Protein AF-G7EAG4-F1 (afdb_monomer_lite)

Secondary structure (DSSP, 8-state):
-PPPPPPPP---------------PPPPPTT-PPP-----S--HHHHHHHHHHHHHHHHHHHHHHHHHHHHHHHHHHHHHHHHHHHHHHHHHHHHHHHHHHHHGGG------------------------TT--------TT--PPPP-S-TTT-TTTTT-HHHHHHHHHHHHHHHHHS--TT-TTHHHHSSSSSS------SS--S---S-TTTS--S---------------S-----------EEEHHHHHHHHHTSTTGGGS-HHHHHHHHHHH-----------------------------S-----PPP-EEEHHHHHHHHHHHHHHHHHHHS--

Foldseek 3Di:
DDDDDDDDDDPPDPPDPPPPPPDDDDDPDPDDDPDDDDPDPPPVVVVVVVVVVVVVVVVVVVVVVVVVVVVVVVVVVVVVVVVVVVVVVVVVVVVVVVVVVVPPPPPPPPPPPPDDPDDDDDDDPDPPDDPPPDPPPPDDPDDPDQFALLQCCPGPLNVVPPLSSVLSVLLLVQLCVLDNDPPRPCVCVVPVPPPDDPDPDPDPPPPDDNPDPVPPPPPPPDDDDDDDDDDDPPDPPPPPPPPPQDWDTPSVLVVLLVPQPQSVVDDSSVLSNLQSVQWHQPDQDPPDPDPPPPPDDDDDDDDDDDDPPPDRPRRGTITGVVSSVVSVVVSVCVVVVVVVVD

pLDDT: mean 70.37, std 19.36, range [34.78, 98.69]

Organism: Mixia osmundae (strain CBS 9802 / IAM 14324 / JCM 22182 / KY 12970) (NCBI:txid764103)

Sequence (342 aa):
MQPLLPAQTDSSGPAAKAKRQWTIIPRPAPGRKPAGKKPIEHEEPEEEMRASKRERRQAHLSTLLKRIEDLESSERNLRQENERLRSELLCARRSLETRTEDVVPSLSKPSSIKLRPGRPNAPSQEAKQPIWAFHELKLDDKVAGPVCNGDPKTCAACADDPLGQAFCNALSKTVCSTAPCAGCPNRKRTLGIMLDEEVDMTEYTNDLCCGTPSLCGSKTCGEGSLSSSSDFASLRSVSSRAGSSAEMPANEAWRQLRAHPNIGFADLQMLADVVAQSSKCSGPRIPSPVPMPAMGLKRSALAASTELDRRPVSPRLTVDEEGVRAALALLSGRRESLKEVS

Radius of gyration: 35.42 Å; chains: 1; bounding box: 90×74×111 Å

Structure (mmCIF, N/CA/C/O backbone):
data_AF-G7EAG4-F1
#
_entry.id   AF-G7EAG4-F1
#
loop_
_atom_site.group_PDB
_atom_site.id
_atom_site.type_symbol
_atom_site.label_atom_id
_atom_site.label_alt_id
_atom_site.label_comp_id
_atom_site.label_asym_id
_atom_site.label_entity_id
_atom_site.label_seq_id
_atom_site.pdbx_PDB_ins_code
_atom_site.Cartn_x
_atom_site.Cartn_y
_atom_site.Cartn_z
_atom_site.occupancy
_atom_site.B_iso_or_equiv
_atom_site.auth_seq_id
_atom_site.auth_comp_id
_atom_site.auth_asym_id
_atom_site.auth_atom_id
_atom_site.pdbx_PDB_model_num
ATOM 1 N N . MET A 1 1 ? -10.293 34.654 4.269 1.00 51.78 1 MET A N 1
ATOM 2 C CA . MET A 1 1 ? -9.233 35.182 3.386 1.00 51.78 1 MET A CA 1
ATOM 3 C C . MET A 1 1 ? -8.845 34.074 2.424 1.00 51.78 1 MET A C 1
ATOM 5 O O . MET A 1 1 ? -8.302 33.073 2.864 1.00 51.78 1 MET A O 1
ATOM 9 N N . GLN A 1 2 ? -9.261 34.189 1.164 1.00 48.75 2 GLN A N 1
ATOM 10 C CA . GLN A 1 2 ? -8.996 33.209 0.103 1.00 48.75 2 GLN A CA 1
ATOM 11 C C . GLN A 1 2 ? -7.751 33.645 -0.685 1.00 48.75 2 GLN A C 1
ATOM 13 O O . GLN A 1 2 ? -7.642 34.842 -0.962 1.00 48.75 2 GLN A O 1
ATOM 18 N N . PRO A 1 3 ? -6.836 32.740 -1.075 1.00 64.19 3 PRO A N 1
ATOM 19 C CA . PRO A 1 3 ? -5.789 33.077 -2.025 1.00 64.19 3 PRO A CA 1
ATOM 20 C C . PRO A 1 3 ? -6.265 32.889 -3.473 1.00 64.19 3 PRO A C 1
ATOM 22 O O . PRO A 1 3 ? -6.876 31.885 -3.837 1.00 64.19 3 PRO A O 1
ATOM 25 N N . LEU A 1 4 ? -5.965 33.914 -4.269 1.00 55.94 4 LEU A N 1
ATOM 26 C CA . LEU A 1 4 ? -6.170 34.044 -5.708 1.00 55.94 4 LEU A CA 1
ATOM 27 C C . LEU A 1 4 ? -5.369 32.993 -6.495 1.00 55.94 4 LEU A C 1
ATOM 29 O O . LEU A 1 4 ? -4.177 32.806 -6.257 1.00 55.94 4 LEU A O 1
ATOM 33 N N . LEU A 1 5 ? -6.019 32.362 -7.475 1.00 59.91 5 LEU A N 1
ATOM 34 C CA . LEU A 1 5 ? -5.368 31.566 -8.520 1.00 59.91 5 LEU A CA 1
ATOM 35 C C . LEU A 1 5 ? -4.731 32.499 -9.567 1.00 59.91 5 LEU A C 1
ATOM 37 O O . LEU A 1 5 ? -5.391 33.459 -9.977 1.00 59.91 5 LEU A O 1
ATOM 41 N N . PRO A 1 6 ? -3.497 32.238 -10.039 1.00 66.50 6 PRO A N 1
ATOM 42 C CA . PRO A 1 6 ? -2.909 33.012 -11.118 1.00 66.50 6 PRO A CA 1
ATOM 43 C C . PRO A 1 6 ? -3.401 32.567 -12.500 1.00 66.50 6 PRO A C 1
ATOM 45 O O . PRO A 1 6 ? -3.796 31.424 -12.737 1.00 66.50 6 PRO A O 1
ATOM 48 N N . ALA A 1 7 ? -3.373 33.561 -13.380 1.00 59.16 7 ALA A N 1
ATOM 49 C CA . ALA A 1 7 ? -3.951 33.622 -14.703 1.00 59.16 7 ALA A CA 1
ATOM 50 C C . ALA A 1 7 ? -3.319 32.672 -15.728 1.00 59.16 7 ALA A C 1
ATOM 52 O O . ALA A 1 7 ? -2.153 32.286 -15.648 1.00 59.16 7 ALA A O 1
ATOM 53 N N . GLN A 1 8 ? -4.143 32.362 -16.724 1.00 54.69 8 GLN A N 1
ATOM 54 C CA . GLN A 1 8 ? -3.796 31.678 -17.958 1.00 54.69 8 GLN A CA 1
ATOM 55 C C . GLN A 1 8 ? -2.702 32.448 -18.704 1.00 54.69 8 GLN A C 1
ATOM 57 O O . GLN A 1 8 ? -2.818 33.657 -18.892 1.00 54.69 8 GLN A O 1
ATOM 62 N N . THR A 1 9 ? -1.654 31.747 -19.133 1.00 58.38 9 THR A N 1
ATOM 63 C CA . THR A 1 9 ? -0.693 32.269 -20.104 1.00 58.38 9 THR A CA 1
ATOM 64 C C . THR A 1 9 ? -0.991 31.681 -21.476 1.00 58.38 9 THR A C 1
ATOM 66 O O . THR A 1 9 ? -1.107 30.469 -21.665 1.00 58.38 9 THR A O 1
ATOM 69 N N . ASP A 1 10 ? -1.155 32.594 -22.424 1.00 53.16 10 ASP A N 1
ATOM 70 C CA . ASP A 1 10 ? -1.488 32.358 -23.817 1.00 53.16 10 ASP A CA 1
ATOM 71 C C . ASP A 1 10 ? -0.436 31.497 -24.526 1.00 53.16 10 ASP A C 1
ATOM 73 O O . ASP A 1 10 ? 0.708 31.903 -24.740 1.00 53.16 10 ASP A O 1
ATOM 77 N N . SER A 1 11 ? -0.846 30.305 -24.959 1.00 54.28 11 SER A N 1
ATOM 78 C CA . SER A 1 11 ? -0.078 29.474 -25.885 1.00 54.28 11 SER A CA 1
ATOM 79 C C . SER A 1 11 ? -0.453 29.842 -27.322 1.00 54.28 11 SER A C 1
ATOM 81 O O . SER A 1 11 ? -1.284 29.192 -27.955 1.00 54.28 11 SER A O 1
ATOM 83 N N . SER A 1 12 ? 0.152 30.913 -27.845 1.00 58.34 12 SER A N 1
ATOM 84 C CA . SER A 1 12 ? 0.197 31.185 -29.289 1.00 58.34 12 SER A CA 1
ATOM 85 C C . SER A 1 12 ? 1.615 30.936 -29.812 1.00 58.34 12 SER A C 1
ATOM 87 O O . SER A 1 12 ? 2.436 31.830 -29.994 1.00 58.34 12 SER A O 1
ATOM 89 N N . GLY A 1 13 ? 1.940 29.657 -30.006 1.00 59.66 13 GLY A N 1
ATOM 90 C CA . GLY A 1 13 ? 3.172 29.259 -30.682 1.00 59.66 13 GLY A CA 1
ATOM 91 C C . GLY A 1 13 ? 3.067 29.526 -32.193 1.00 59.66 13 GLY A C 1
ATOM 92 O O . GLY A 1 13 ? 2.066 29.135 -32.800 1.00 59.66 13 GLY A O 1
ATOM 93 N N . PRO A 1 14 ? 4.064 30.160 -32.838 1.00 61.53 14 PRO A N 1
ATOM 94 C CA . PRO A 1 14 ? 4.047 30.381 -34.279 1.00 61.53 14 PRO A CA 1
ATOM 95 C C . PRO A 1 14 ? 4.070 29.042 -35.024 1.00 61.53 14 PRO A C 1
ATOM 97 O O . PRO A 1 14 ? 4.919 28.183 -34.780 1.00 61.53 14 PRO A O 1
ATOM 100 N N . ALA A 1 15 ? 3.132 28.875 -35.958 1.00 58.50 15 ALA A N 1
ATOM 101 C CA . ALA A 1 15 ? 3.012 27.707 -36.820 1.00 58.50 15 ALA A CA 1
ATOM 102 C C . ALA A 1 15 ? 4.302 27.487 -37.632 1.00 58.50 15 ALA A C 1
ATOM 104 O O . ALA A 1 15 ? 4.528 28.111 -38.674 1.00 58.50 15 ALA A O 1
ATOM 105 N N . ALA A 1 16 ? 5.158 26.584 -37.154 1.00 59.50 16 ALA A N 1
ATOM 106 C CA . ALA A 1 16 ? 6.360 26.160 -37.852 1.00 59.50 16 ALA A CA 1
ATOM 107 C C . ALA A 1 16 ? 5.966 25.399 -39.129 1.00 59.50 16 ALA A C 1
ATOM 109 O O . ALA A 1 16 ? 5.534 24.247 -39.096 1.00 59.50 16 ALA A O 1
ATOM 110 N N . LYS A 1 17 ? 6.110 26.055 -40.284 1.00 63.50 17 LYS A N 1
ATOM 111 C CA . LYS A 1 17 ? 5.916 25.446 -41.605 1.00 63.50 17 LYS A CA 1
ATOM 112 C C . LYS A 1 17 ? 7.042 24.441 -41.866 1.00 63.50 17 LYS A C 1
ATOM 114 O O . LYS A 1 17 ? 8.114 24.807 -42.342 1.00 63.50 17 LYS A O 1
ATOM 119 N N . ALA A 1 18 ? 6.804 23.167 -41.569 1.00 55.66 18 ALA A N 1
ATOM 120 C CA . ALA A 1 18 ? 7.743 22.084 -41.843 1.00 55.66 18 ALA A CA 1
ATOM 121 C C . ALA A 1 18 ? 7.805 21.760 -43.351 1.00 55.66 18 ALA A C 1
ATOM 123 O O . ALA A 1 18 ? 7.190 20.810 -43.827 1.00 55.66 18 ALA A O 1
ATOM 124 N N . LYS A 1 19 ? 8.583 22.530 -44.123 1.00 64.06 19 LYS A N 1
ATOM 125 C CA . LYS A 1 19 ? 9.021 22.135 -45.473 1.00 64.06 19 LYS A CA 1
ATOM 126 C C . LYS A 1 19 ? 10.255 21.236 -45.365 1.00 64.06 19 LYS A C 1
ATOM 128 O O . LYS A 1 19 ? 11.373 21.672 -45.609 1.00 64.06 19 LYS A O 1
ATOM 133 N N . ARG A 1 20 ? 10.067 19.972 -44.979 1.00 67.69 20 ARG A N 1
ATOM 134 C CA . ARG A 1 20 ? 11.092 18.935 -45.187 1.00 67.69 20 ARG A CA 1
ATOM 135 C C . ARG A 1 20 ? 10.727 18.173 -46.452 1.00 67.69 20 ARG A C 1
ATOM 137 O O . ARG A 1 20 ? 9.960 17.218 -46.415 1.00 67.69 20 ARG A O 1
ATOM 144 N N . GLN A 1 21 ? 11.228 18.657 -47.584 1.00 77.19 21 GLN A N 1
ATOM 145 C CA . GLN A 1 21 ? 11.170 17.927 -48.843 1.00 77.19 21 GLN A CA 1
ATOM 146 C C . GLN A 1 21 ? 12.188 16.790 -48.751 1.00 77.19 21 GLN A C 1
ATOM 148 O O . GLN A 1 21 ? 13.393 17.009 -48.834 1.00 77.19 21 GLN A O 1
ATOM 153 N N . TRP A 1 22 ? 11.696 15.583 -48.488 1.00 73.56 22 TRP A N 1
ATOM 154 C CA . TRP A 1 22 ? 12.514 14.379 -48.508 1.00 73.56 22 TRP A CA 1
ATOM 155 C C . TRP A 1 22 ? 12.852 14.054 -49.964 1.00 73.56 22 TRP A C 1
ATOM 157 O O . TRP A 1 22 ? 12.062 13.432 -50.673 1.00 73.56 22 TRP A O 1
ATOM 167 N N . THR A 1 23 ? 14.006 14.521 -50.440 1.00 77.75 23 THR A N 1
ATOM 168 C CA . THR A 1 23 ? 14.511 14.156 -51.766 1.00 77.75 23 THR A CA 1
ATOM 169 C C . THR A 1 23 ? 15.036 12.728 -51.699 1.00 77.75 23 THR A C 1
ATOM 171 O O . THR A 1 23 ? 16.089 12.463 -51.120 1.00 77.75 23 THR A O 1
ATOM 174 N N . ILE A 1 24 ? 14.276 11.793 -52.268 1.00 79.00 24 ILE A N 1
ATOM 175 C CA . ILE A 1 24 ? 14.685 10.396 -52.396 1.00 79.00 24 ILE A CA 1
ATOM 176 C C . ILE A 1 24 ? 15.867 10.362 -53.364 1.00 79.00 24 ILE A C 1
ATOM 178 O O . ILE A 1 24 ? 15.706 10.562 -54.567 1.00 79.00 24 ILE A O 1
ATOM 182 N N . ILE A 1 25 ? 17.065 10.135 -52.827 1.00 79.81 25 ILE A N 1
ATOM 183 C CA . ILE A 1 25 ? 18.264 9.938 -53.639 1.00 79.81 25 ILE A CA 1
ATOM 184 C C . ILE A 1 25 ? 18.029 8.673 -54.483 1.00 79.81 25 ILE A C 1
ATOM 186 O O . ILE A 1 25 ? 17.676 7.630 -53.918 1.00 79.81 25 ILE A O 1
ATOM 190 N N . PRO A 1 26 ? 18.168 8.741 -55.819 1.00 79.12 26 PRO A N 1
ATOM 191 C CA . PRO A 1 26 ? 17.913 7.603 -56.688 1.00 79.12 26 PRO A CA 1
ATOM 192 C C . PRO A 1 26 ? 18.804 6.428 -56.285 1.00 79.12 26 PRO A C 1
ATOM 194 O O . PRO A 1 26 ? 20.010 6.582 -56.074 1.00 79.12 26 PRO A O 1
ATOM 197 N N . ARG A 1 27 ? 18.194 5.243 -56.162 1.00 72.19 27 ARG A N 1
ATOM 198 C CA . ARG A 1 27 ? 18.929 4.022 -55.829 1.00 72.19 27 ARG A CA 1
ATOM 199 C C . ARG A 1 27 ? 19.995 3.776 -56.904 1.00 72.19 27 ARG A C 1
ATOM 201 O O . ARG A 1 27 ? 19.660 3.809 -58.090 1.00 72.19 27 ARG A O 1
ATOM 208 N N . PRO A 1 28 ? 21.255 3.518 -56.520 1.00 70.12 28 PRO A N 1
ATOM 209 C CA . PRO A 1 28 ? 22.285 3.159 -57.481 1.00 70.12 28 PRO A CA 1
ATOM 210 C C . PRO A 1 28 ? 21.878 1.872 -58.204 1.00 70.12 28 PRO A C 1
ATOM 212 O O . PRO A 1 28 ? 21.346 0.945 -57.590 1.00 70.12 28 PRO A O 1
ATOM 215 N N . ALA A 1 29 ? 22.097 1.838 -59.519 1.00 75.25 29 ALA A N 1
ATOM 216 C CA . ALA A 1 29 ? 21.698 0.718 -60.360 1.00 75.25 29 ALA A CA 1
ATOM 217 C C . ALA A 1 29 ? 22.299 -0.609 -59.844 1.00 75.25 29 ALA A C 1
ATOM 219 O O . ALA A 1 29 ? 23.501 -0.660 -59.548 1.00 75.25 29 ALA A O 1
ATOM 220 N N . PRO A 1 30 ? 21.496 -1.683 -59.741 1.00 71.38 30 PRO A N 1
ATOM 221 C CA . PRO A 1 30 ? 21.984 -2.986 -59.311 1.00 71.38 30 PRO A CA 1
ATOM 222 C C . PRO A 1 30 ? 23.017 -3.503 -60.322 1.00 71.38 30 PRO A C 1
ATOM 224 O O . PRO A 1 30 ? 22.713 -3.645 -61.503 1.00 71.38 30 PRO A O 1
ATOM 227 N N . GLY A 1 31 ? 24.248 -3.763 -59.866 1.00 71.62 31 GLY A N 1
ATOM 228 C CA . GLY A 1 31 ? 25.249 -4.497 -60.655 1.00 71.62 31 GLY A CA 1
ATOM 229 C C . GLY A 1 31 ? 26.631 -3.859 -60.831 1.00 71.62 31 GLY A C 1
ATOM 230 O O . GLY A 1 31 ? 27.490 -4.487 -61.442 1.00 71.62 31 GLY A O 1
ATOM 231 N N . ARG A 1 32 ? 26.915 -2.666 -60.287 1.00 63.56 32 ARG A N 1
ATOM 232 C CA . ARG A 1 32 ? 28.290 -2.123 -60.284 1.00 63.56 32 ARG A CA 1
ATOM 233 C C . ARG A 1 32 ? 28.935 -2.266 -58.907 1.00 63.56 32 ARG A C 1
ATOM 235 O O . ARG A 1 32 ? 28.573 -1.555 -57.975 1.00 63.56 32 ARG A O 1
ATOM 242 N N . LYS A 1 33 ? 29.909 -3.179 -58.792 1.00 65.81 33 LYS A N 1
ATOM 243 C CA . LYS A 1 33 ? 30.818 -3.256 -57.636 1.00 65.81 33 LYS A CA 1
ATOM 244 C C . LYS A 1 33 ? 31.525 -1.896 -57.490 1.00 65.81 33 LYS A C 1
ATOM 246 O O . LYS A 1 33 ? 32.146 -1.463 -58.463 1.00 65.81 33 LYS A O 1
ATOM 251 N N . PRO A 1 34 ? 31.429 -1.201 -56.344 1.00 63.59 34 PRO A N 1
ATOM 252 C CA . PRO A 1 34 ? 32.163 0.041 -56.145 1.00 63.59 34 PRO A CA 1
ATOM 253 C C . PRO A 1 34 ? 33.664 -0.268 -56.152 1.00 63.59 34 PRO A C 1
ATOM 255 O O . PRO A 1 34 ? 34.154 -1.018 -55.311 1.00 63.59 34 PRO A O 1
ATOM 258 N N . ALA A 1 35 ? 34.385 0.276 -57.135 1.00 62.84 35 ALA A N 1
ATOM 259 C CA . ALA A 1 35 ? 35.841 0.231 -57.162 1.00 62.84 35 ALA A CA 1
ATOM 260 C C . ALA A 1 35 ? 36.389 0.960 -55.923 1.00 62.84 35 ALA A C 1
ATOM 262 O O . ALA A 1 35 ? 35.859 2.005 -55.538 1.00 62.84 35 ALA A O 1
ATOM 263 N N . GLY A 1 36 ? 37.402 0.359 -55.294 1.00 62.62 36 GLY A N 1
ATOM 264 C CA . GLY A 1 36 ? 37.901 0.672 -53.956 1.00 62.62 36 GLY A CA 1
ATOM 265 C C . GLY A 1 36 ? 37.989 2.163 -53.648 1.00 62.62 36 GLY A C 1
ATOM 266 O O . GLY A 1 36 ? 38.874 2.868 -54.130 1.00 62.62 36 GLY A O 1
ATOM 267 N N . LYS A 1 37 ? 37.077 2.628 -52.792 1.00 61.78 37 LYS A N 1
ATOM 268 C CA . LYS A 1 37 ? 37.251 3.889 -52.083 1.00 61.78 37 LYS A CA 1
ATOM 269 C C . LYS A 1 37 ? 38.268 3.631 -50.980 1.00 61.78 37 LYS A C 1
ATOM 271 O O . LYS A 1 37 ? 38.063 2.749 -50.149 1.00 61.78 37 LYS A O 1
ATOM 276 N N . LYS A 1 38 ? 39.377 4.367 -51.028 1.00 65.69 38 LYS A N 1
ATOM 277 C CA . LYS A 1 38 ? 40.359 4.427 -49.942 1.00 65.69 38 LYS A CA 1
ATOM 278 C C . LYS A 1 38 ? 39.619 4.758 -48.632 1.00 65.69 38 LYS A C 1
ATOM 280 O O . LYS A 1 38 ? 38.648 5.517 -48.715 1.00 65.69 38 LYS A O 1
ATOM 285 N N . PRO A 1 39 ? 40.025 4.197 -47.479 1.00 62.12 39 PRO A N 1
ATOM 286 C CA . PRO A 1 39 ? 39.438 4.533 -46.185 1.00 62.12 39 PRO A CA 1
ATOM 287 C C . PRO A 1 39 ? 39.399 6.054 -46.038 1.00 62.12 39 PRO A C 1
ATOM 289 O O . PRO A 1 39 ? 40.428 6.716 -46.124 1.00 62.12 39 PRO A O 1
ATOM 292 N N . ILE A 1 40 ? 38.194 6.612 -45.959 1.00 64.00 40 ILE A N 1
ATOM 293 C CA . ILE A 1 40 ? 38.002 8.038 -45.724 1.00 64.00 40 ILE A CA 1
ATOM 294 C C . ILE A 1 40 ? 38.276 8.223 -44.232 1.00 64.00 40 ILE A C 1
ATOM 296 O O . ILE A 1 40 ? 37.578 7.620 -43.423 1.00 64.00 40 ILE A O 1
ATOM 300 N N . GLU A 1 41 ? 39.290 9.016 -43.891 1.00 65.69 41 GLU A N 1
ATOM 301 C CA . GLU A 1 41 ? 39.762 9.331 -42.530 1.00 65.69 41 GLU A CA 1
ATOM 302 C C . GLU A 1 41 ? 38.744 10.175 -41.719 1.00 65.69 41 GLU A C 1
ATOM 304 O O . GLU A 1 41 ? 39.081 11.190 -41.126 1.00 65.69 41 GLU A O 1
ATOM 309 N N . HIS A 1 42 ? 37.468 9.780 -41.708 1.00 60.41 42 HIS A N 1
ATOM 310 C CA . HIS A 1 42 ? 36.365 10.436 -40.992 1.00 60.41 42 HIS A CA 1
ATOM 311 C C . HIS A 1 42 ? 35.872 9.581 -39.803 1.00 60.41 42 HIS A C 1
ATOM 313 O O . HIS A 1 42 ? 34.669 9.473 -39.571 1.00 60.41 42 HIS A O 1
ATOM 319 N N . GLU A 1 43 ? 36.777 8.939 -39.055 1.00 62.28 43 GLU A N 1
ATOM 320 C CA . GLU A 1 43 ? 36.419 8.107 -37.884 1.00 62.28 43 GLU A CA 1
ATOM 321 C C . GLU A 1 43 ? 36.173 8.909 -36.588 1.00 62.28 43 GLU A C 1
ATOM 323 O O . GLU A 1 43 ? 35.478 8.431 -35.691 1.00 62.28 43 GLU A O 1
ATOM 328 N N . GLU A 1 44 ? 36.643 10.156 -36.505 1.00 68.62 44 GLU A N 1
ATOM 329 C CA . GLU A 1 44 ? 36.484 11.036 -35.332 1.00 68.62 44 GLU A CA 1
ATOM 330 C C . GLU A 1 44 ? 35.024 11.247 -34.836 1.00 68.62 44 GLU A C 1
ATOM 332 O O . GLU A 1 44 ? 34.779 11.136 -33.630 1.00 68.62 44 GLU A O 1
ATOM 337 N N . PRO A 1 45 ? 34.003 11.471 -35.697 1.00 81.44 45 PRO A N 1
ATOM 338 C CA . PRO A 1 45 ? 32.636 11.739 -35.233 1.00 81.44 45 PRO A CA 1
ATOM 339 C C . PRO A 1 45 ? 31.944 10.541 -34.561 1.00 81.44 45 PRO A C 1
ATOM 341 O O . PRO A 1 45 ? 30.981 10.722 -33.809 1.00 81.44 45 PRO A O 1
ATOM 344 N N . GLU A 1 46 ? 32.397 9.305 -34.798 1.00 87.75 46 GLU A N 1
ATOM 345 C CA . GLU A 1 46 ? 31.815 8.148 -34.111 1.00 87.75 46 GLU A CA 1
ATOM 346 C C . GLU A 1 46 ? 32.324 8.008 -32.675 1.00 87.75 46 GLU A C 1
ATOM 348 O O . GLU A 1 46 ? 31.568 7.592 -31.790 1.00 87.75 46 GLU A O 1
ATOM 353 N N . GLU A 1 47 ? 33.589 8.345 -32.429 1.00 90.56 47 GLU A N 1
ATOM 354 C CA . GLU A 1 47 ? 34.174 8.299 -31.092 1.00 90.56 47 GLU A CA 1
ATOM 355 C C . GLU A 1 47 ? 33.558 9.367 -30.185 1.00 90.56 47 GLU A C 1
ATOM 357 O O . GLU A 1 47 ? 33.133 9.045 -29.073 1.00 90.56 47 GLU A O 1
ATOM 362 N N . GLU A 1 48 ? 33.364 10.586 -30.696 1.00 92.25 48 GLU A N 1
ATOM 363 C CA . GLU A 1 48 ? 32.688 11.662 -29.964 1.00 92.25 48 GLU A CA 1
ATOM 364 C C . GLU A 1 48 ? 31.239 11.284 -29.605 1.00 92.25 48 GLU A C 1
ATOM 366 O O . GLU A 1 48 ? 30.791 11.455 -28.466 1.00 92.25 48 GLU A O 1
ATOM 371 N N . MET A 1 49 ? 30.504 10.657 -30.532 1.00 91.56 49 MET A N 1
ATOM 372 C CA . MET A 1 49 ? 29.155 10.159 -30.247 1.00 91.56 49 MET A CA 1
ATOM 373 C C . MET A 1 49 ? 29.160 9.062 -29.169 1.00 91.56 49 MET A C 1
ATOM 375 O O . MET A 1 49 ? 28.262 9.023 -28.317 1.00 91.56 49 MET A O 1
ATOM 379 N N . ARG A 1 50 ? 30.136 8.144 -29.190 1.00 94.69 50 ARG A N 1
ATOM 380 C CA . ARG A 1 50 ? 30.278 7.105 -28.156 1.00 94.69 50 ARG A CA 1
ATOM 381 C C . ARG A 1 50 ? 30.625 7.727 -26.802 1.00 94.69 50 ARG A C 1
ATOM 383 O O . ARG A 1 50 ? 30.029 7.324 -25.802 1.00 94.69 50 ARG A O 1
ATOM 390 N N . ALA A 1 51 ? 31.512 8.721 -26.768 1.00 95.50 51 ALA A N 1
ATOM 391 C CA . ALA A 1 51 ? 31.871 9.463 -25.563 1.00 95.50 51 ALA A CA 1
ATOM 392 C C . ALA A 1 51 ? 30.658 10.200 -24.971 1.00 95.50 51 ALA A C 1
ATOM 394 O O . ALA A 1 51 ? 30.323 9.979 -23.809 1.00 95.50 51 ALA A O 1
ATOM 395 N N . SER A 1 52 ? 29.906 10.945 -25.788 1.00 95.94 52 SER A N 1
ATOM 396 C CA . SER A 1 52 ? 28.695 11.650 -25.342 1.00 95.94 52 SER A CA 1
ATOM 397 C C . SER A 1 52 ? 27.629 10.694 -24.788 1.00 95.94 52 SER A C 1
ATOM 399 O O . SER A 1 52 ? 26.969 10.981 -23.786 1.00 95.94 52 SER A O 1
ATOM 401 N N . LYS A 1 53 ? 27.465 9.505 -25.386 1.00 97.69 53 LYS A N 1
ATOM 402 C CA . LYS A 1 53 ? 26.557 8.475 -24.850 1.00 97.69 53 LYS A CA 1
ATOM 403 C C . LYS A 1 53 ? 27.016 7.953 -23.488 1.00 97.69 53 LYS A C 1
ATOM 405 O O . LYS A 1 53 ? 26.173 7.744 -22.617 1.00 97.69 53 LYS A O 1
ATOM 410 N N . ARG A 1 54 ? 28.321 7.734 -23.297 1.00 98.00 54 ARG A N 1
ATOM 411 C CA . ARG A 1 54 ? 28.884 7.306 -22.004 1.00 98.00 54 ARG A CA 1
ATOM 412 C C . ARG A 1 54 ? 28.679 8.378 -20.939 1.00 98.00 54 ARG A C 1
ATOM 414 O O . ARG A 1 54 ? 28.199 8.051 -19.860 1.00 98.00 54 ARG A O 1
ATOM 421 N N . GLU A 1 55 ? 28.936 9.636 -21.273 1.00 98.12 55 GLU A N 1
ATOM 422 C CA . GLU A 1 55 ? 28.741 10.773 -20.373 1.00 98.12 55 GLU A CA 1
ATOM 423 C C . GLU A 1 55 ? 27.277 10.900 -19.920 1.00 98.12 55 GLU A C 1
ATOM 425 O O . GLU A 1 55 ? 26.997 10.966 -18.725 1.00 98.12 55 GLU A O 1
ATOM 430 N N . ARG A 1 56 ? 26.309 10.820 -20.847 1.00 98.12 56 ARG A N 1
ATOM 431 C CA . ARG A 1 56 ? 24.875 10.851 -20.494 1.00 98.12 56 ARG A CA 1
ATOM 432 C C . ARG A 1 56 ? 24.463 9.688 -19.596 1.00 98.12 56 ARG A C 1
ATOM 434 O O . ARG A 1 56 ? 23.669 9.880 -18.678 1.00 98.12 56 ARG A O 1
ATOM 441 N N . ARG A 1 57 ? 24.992 8.485 -19.849 1.00 98.12 57 ARG A N 1
ATOM 442 C CA . ARG A 1 57 ? 24.743 7.314 -18.994 1.00 98.12 57 ARG A CA 1
ATOM 443 C C . ARG A 1 57 ? 25.314 7.528 -17.596 1.00 98.12 57 ARG A C 1
ATOM 445 O O . ARG A 1 57 ? 24.612 7.281 -16.624 1.00 98.12 57 ARG A O 1
ATOM 452 N N . GLN A 1 58 ? 26.536 8.044 -17.488 1.00 98.44 58 GLN A N 1
ATOM 453 C CA . GLN A 1 58 ? 27.154 8.364 -16.200 1.00 98.44 58 GLN A CA 1
ATOM 454 C C . GLN A 1 58 ? 26.365 9.432 -15.434 1.00 98.44 58 GLN A C 1
ATOM 456 O O . GLN A 1 58 ? 26.113 9.257 -14.245 1.00 98.44 58 GLN A O 1
ATOM 461 N N . ALA A 1 59 ? 25.899 10.484 -16.110 1.00 98.00 59 ALA A N 1
ATOM 462 C CA . ALA A 1 59 ? 25.049 11.512 -15.509 1.00 98.00 59 ALA A CA 1
ATOM 463 C C . ALA A 1 59 ? 23.688 10.960 -15.041 1.00 98.00 59 ALA A C 1
ATOM 465 O O . ALA A 1 59 ? 23.148 11.380 -14.016 1.00 98.00 59 ALA A O 1
ATOM 466 N N . HIS A 1 60 ? 23.120 9.999 -15.772 1.00 98.06 60 HIS A N 1
ATOM 467 C CA . HIS A 1 60 ? 21.888 9.338 -15.353 1.00 98.06 60 HIS A CA 1
ATOM 468 C C . HIS A 1 60 ? 22.111 8.454 -14.120 1.00 98.06 60 HIS A C 1
ATOM 470 O O . HIS A 1 60 ? 21.358 8.557 -13.153 1.00 98.06 60 HIS A O 1
ATOM 476 N N . LEU A 1 61 ? 23.176 7.647 -14.118 1.00 98.38 61 LEU A N 1
ATOM 477 C CA . LEU A 1 61 ? 23.543 6.811 -12.975 1.00 98.38 61 LEU A CA 1
ATOM 478 C C . LEU A 1 61 ? 23.828 7.654 -11.730 1.00 98.38 61 LEU A C 1
ATOM 480 O O . LEU A 1 61 ? 23.317 7.339 -10.660 1.00 98.38 61 LEU A O 1
ATOM 484 N N . SER A 1 62 ? 24.562 8.763 -11.858 1.00 98.44 62 SER A N 1
ATOM 485 C CA . SER A 1 62 ? 24.817 9.663 -10.727 1.00 98.44 62 SER A CA 1
ATOM 486 C C . SER A 1 62 ? 23.528 10.287 -10.181 1.00 98.44 62 SER A C 1
ATOM 488 O O . SER A 1 62 ? 23.360 10.397 -8.968 1.00 98.44 62 SER A O 1
ATOM 490 N N . THR A 1 63 ? 22.576 10.622 -11.058 1.00 98.19 63 THR A N 1
ATOM 491 C CA . THR A 1 63 ? 21.249 11.113 -10.658 1.00 98.19 63 THR A CA 1
ATOM 492 C C . THR A 1 63 ? 20.458 10.051 -9.890 1.00 98.19 63 THR A C 1
ATOM 494 O O . THR A 1 63 ? 19.851 10.364 -8.866 1.00 98.19 63 THR A O 1
ATOM 497 N N . LEU A 1 64 ? 20.469 8.796 -10.352 1.00 98.38 64 LEU A N 1
ATOM 498 C CA . LEU A 1 64 ? 19.779 7.693 -9.677 1.00 98.38 64 LEU A CA 1
ATOM 499 C C . LEU A 1 64 ? 20.397 7.380 -8.312 1.00 98.38 64 LEU A C 1
ATOM 501 O O . LEU A 1 64 ? 19.661 7.241 -7.340 1.00 98.38 64 LEU A O 1
ATOM 505 N N . LEU A 1 65 ? 21.729 7.336 -8.220 1.00 98.25 65 LEU A N 1
ATOM 506 C CA . LEU A 1 65 ? 22.435 7.117 -6.955 1.00 98.25 65 LEU A CA 1
ATOM 507 C C . LEU A 1 65 ? 22.108 8.209 -5.934 1.00 98.25 65 LEU A C 1
ATOM 509 O O . LEU A 1 65 ? 21.749 7.902 -4.801 1.00 98.25 65 LEU A O 1
ATOM 513 N N . LYS A 1 66 ? 22.121 9.477 -6.361 1.00 98.50 66 LYS A N 1
ATOM 514 C CA . LYS A 1 66 ? 21.708 10.595 -5.507 1.00 98.50 66 LYS A CA 1
ATOM 515 C C . LYS A 1 66 ? 20.261 10.447 -5.031 1.00 98.50 66 LYS A C 1
ATOM 517 O O . LYS A 1 66 ? 19.958 10.697 -3.870 1.00 98.50 66 LYS A O 1
ATOM 522 N N . ARG A 1 67 ? 19.355 10.005 -5.910 1.00 98.19 67 ARG A N 1
ATOM 523 C CA . ARG A 1 67 ? 17.951 9.787 -5.542 1.00 98.19 67 ARG A CA 1
ATOM 524 C C . ARG A 1 67 ? 17.783 8.664 -4.515 1.00 98.19 67 ARG A C 1
ATOM 526 O O . ARG A 1 67 ? 16.897 8.774 -3.672 1.00 98.19 67 ARG A O 1
ATOM 533 N N . ILE A 1 68 ? 18.597 7.612 -4.587 1.00 98.44 68 ILE A N 1
ATOM 534 C CA . ILE A 1 68 ? 18.613 6.529 -3.593 1.00 98.44 68 ILE A CA 1
ATOM 535 C C . ILE A 1 68 ? 19.079 7.075 -2.239 1.00 98.44 68 ILE A C 1
ATOM 537 O O . ILE A 1 68 ? 18.376 6.894 -1.250 1.00 98.44 68 ILE A O 1
ATOM 541 N N . GLU A 1 69 ? 20.177 7.832 -2.202 1.00 98.69 69 GLU A N 1
ATOM 542 C CA . GLU A 1 69 ? 20.696 8.445 -0.970 1.00 98.69 69 GLU A CA 1
ATOM 543 C C . GLU A 1 69 ? 19.679 9.405 -0.310 1.00 98.69 69 GLU A C 1
ATOM 545 O O . GLU A 1 69 ? 19.466 9.375 0.909 1.00 98.69 69 GLU A O 1
ATOM 550 N N . ASP A 1 70 ? 18.979 10.215 -1.111 1.00 97.75 70 ASP A N 1
ATOM 551 C CA . ASP A 1 70 ? 17.899 11.090 -0.637 1.00 97.75 70 ASP A CA 1
ATOM 552 C C . ASP A 1 70 ? 16.732 10.286 -0.026 1.00 97.75 70 ASP A C 1
ATOM 554 O O . ASP A 1 70 ? 16.154 10.681 0.989 1.00 97.75 70 ASP A O 1
ATOM 558 N N . LEU A 1 71 ? 16.370 9.142 -0.617 1.00 98.00 71 LEU A N 1
ATOM 559 C CA . LEU A 1 71 ? 15.309 8.278 -0.090 1.00 98.00 71 LEU A CA 1
ATOM 560 C C . LEU A 1 71 ? 15.740 7.567 1.198 1.00 98.00 71 LEU A C 1
ATOM 562 O O . LEU A 1 71 ? 14.973 7.539 2.158 1.00 98.00 71 LEU A O 1
ATOM 566 N N . GLU A 1 72 ? 16.969 7.060 1.259 1.00 98.31 72 GLU A N 1
ATOM 567 C CA . GLU A 1 72 ? 17.521 6.407 2.452 1.00 98.31 72 GLU A CA 1
ATOM 568 C C . GLU A 1 72 ? 17.682 7.383 3.626 1.00 98.31 72 GLU A C 1
ATOM 570 O O . GLU A 1 72 ? 17.452 7.035 4.788 1.00 98.31 72 GLU A O 1
ATOM 575 N N . SER A 1 73 ? 18.082 8.628 3.357 1.00 98.69 73 SER A N 1
ATOM 576 C CA . SER A 1 73 ? 18.117 9.680 4.380 1.00 98.69 73 SER A CA 1
ATOM 577 C C . SER A 1 73 ? 16.708 10.073 4.836 1.00 98.69 73 SER A C 1
ATOM 579 O O . SER A 1 73 ? 16.464 10.188 6.039 1.00 98.69 73 SER A O 1
ATOM 581 N N . SER A 1 74 ? 15.753 10.192 3.909 1.00 98.44 74 SER A N 1
ATOM 582 C CA . SER A 1 74 ? 14.348 10.446 4.237 1.00 98.44 74 SER A CA 1
ATOM 583 C C . SER A 1 74 ? 13.740 9.331 5.094 1.00 98.44 74 SER A C 1
ATOM 585 O O . SER A 1 74 ? 13.040 9.627 6.064 1.00 98.44 74 SER A O 1
ATOM 587 N N . GLU A 1 75 ? 14.037 8.064 4.798 1.00 98.31 75 GLU A N 1
ATOM 588 C CA . GLU A 1 75 ? 13.564 6.925 5.586 1.00 98.31 75 GLU A CA 1
ATOM 589 C C . GLU A 1 75 ? 14.149 6.941 7.005 1.00 98.31 75 GLU A C 1
ATOM 591 O O . GLU A 1 75 ? 13.416 6.755 7.979 1.00 98.31 75 GLU A O 1
ATOM 596 N N . ARG A 1 76 ? 15.451 7.231 7.149 1.00 98.44 76 ARG A N 1
ATOM 597 C CA . ARG A 1 76 ? 16.089 7.395 8.466 1.00 98.44 76 ARG A CA 1
ATOM 598 C C . ARG A 1 76 ? 15.413 8.488 9.295 1.00 98.44 76 ARG A C 1
ATOM 600 O O . ARG A 1 76 ? 15.108 8.248 10.462 1.00 98.44 76 ARG A O 1
ATOM 607 N N . ASN A 1 77 ? 15.104 9.634 8.689 1.00 98.06 77 ASN A N 1
ATOM 608 C CA . ASN A 1 77 ? 14.402 10.729 9.365 1.00 98.06 77 ASN A CA 1
ATOM 609 C C . ASN A 1 77 ? 12.994 10.311 9.820 1.00 98.06 77 ASN A C 1
ATOM 611 O O . ASN A 1 77 ? 12.605 10.576 10.956 1.00 98.06 77 ASN A O 1
ATOM 615 N N . LEU A 1 78 ? 12.241 9.604 8.971 1.00 97.31 78 LEU A N 1
ATOM 616 C CA . LEU A 1 78 ? 10.908 9.104 9.325 1.00 97.31 78 LEU A CA 1
ATOM 617 C C . LEU A 1 78 ? 10.949 8.055 10.443 1.00 97.31 78 LEU A C 1
ATOM 619 O O . LEU A 1 78 ? 10.043 8.016 11.277 1.00 97.31 78 LEU A O 1
ATOM 623 N N . ARG A 1 79 ? 11.980 7.202 10.486 1.00 96.75 79 ARG A N 1
ATOM 624 C CA . ARG A 1 79 ? 12.174 6.244 11.586 1.00 96.75 79 ARG A CA 1
ATOM 625 C C . ARG A 1 79 ? 12.440 6.965 12.910 1.00 96.75 79 ARG A C 1
ATOM 627 O O . ARG A 1 79 ? 11.795 6.631 13.901 1.00 96.75 79 ARG A O 1
ATOM 634 N N . GLN A 1 80 ? 13.308 7.978 12.908 1.00 98.69 80 GLN A N 1
ATOM 635 C CA . GLN A 1 80 ? 13.596 8.797 14.093 1.00 98.69 80 GLN A CA 1
ATOM 636 C C . GLN A 1 80 ? 12.358 9.556 14.587 1.00 98.69 80 GLN A C 1
ATOM 638 O O . GLN A 1 80 ? 12.073 9.556 15.782 1.00 98.69 80 GLN A O 1
ATOM 643 N N . GLU A 1 81 ? 11.579 10.152 13.683 1.00 98.31 81 GLU A N 1
ATOM 644 C CA . GLU A 1 81 ? 10.358 10.868 14.066 1.00 98.31 81 GLU A CA 1
ATOM 645 C C . GLU A 1 81 ? 9.290 9.914 14.623 1.00 98.31 81 GLU A C 1
ATOM 647 O O . GLU A 1 81 ? 8.651 10.211 15.630 1.00 98.31 81 GLU A O 1
ATOM 652 N N . ASN A 1 82 ? 9.133 8.719 14.044 1.00 94.38 82 ASN A N 1
ATOM 653 C CA . ASN A 1 82 ? 8.246 7.699 14.609 1.00 94.38 82 ASN A CA 1
ATOM 654 C C . ASN A 1 82 ? 8.685 7.255 16.012 1.00 94.38 82 ASN A C 1
ATOM 656 O O . ASN A 1 82 ? 7.840 7.035 16.879 1.00 94.38 82 ASN A O 1
ATOM 660 N N . GLU A 1 83 ? 9.988 7.112 16.253 1.00 98.50 83 GLU A N 1
ATOM 661 C CA . GLU A 1 83 ? 10.528 6.786 17.575 1.00 98.50 83 GLU A CA 1
ATOM 662 C C . GLU A 1 83 ? 10.281 7.914 18.588 1.00 98.50 83 GLU A C 1
ATOM 664 O O . GLU A 1 83 ? 9.853 7.656 19.720 1.00 98.50 83 GLU A O 1
ATOM 669 N N . ARG A 1 84 ? 10.447 9.170 18.160 1.00 98.56 84 ARG A N 1
ATOM 670 C CA . ARG A 1 84 ? 10.111 10.356 18.951 1.00 98.56 84 ARG A CA 1
ATOM 671 C C . ARG A 1 84 ? 8.631 10.374 19.332 1.00 98.56 84 ARG A C 1
ATOM 673 O O . ARG A 1 84 ? 8.314 10.474 20.516 1.00 98.56 84 ARG A O 1
ATOM 680 N N . LEU A 1 85 ? 7.731 10.215 18.362 1.00 98.06 85 LEU A N 1
ATOM 681 C CA . LEU A 1 85 ? 6.284 10.208 18.599 1.00 98.06 85 LEU A CA 1
ATOM 682 C C . LEU A 1 85 ? 5.853 9.039 19.493 1.00 98.06 85 LEU A C 1
ATOM 684 O O . LEU A 1 85 ? 5.014 9.209 20.375 1.00 98.06 85 LEU A O 1
ATOM 688 N N . ARG A 1 86 ? 6.449 7.850 19.328 1.00 97.56 86 ARG A N 1
ATOM 689 C CA . ARG A 1 86 ? 6.212 6.711 20.233 1.00 97.56 86 ARG A CA 1
ATOM 690 C C . ARG A 1 86 ? 6.633 7.027 21.665 1.00 97.56 86 ARG A C 1
ATOM 692 O O . ARG A 1 86 ? 5.901 6.696 22.596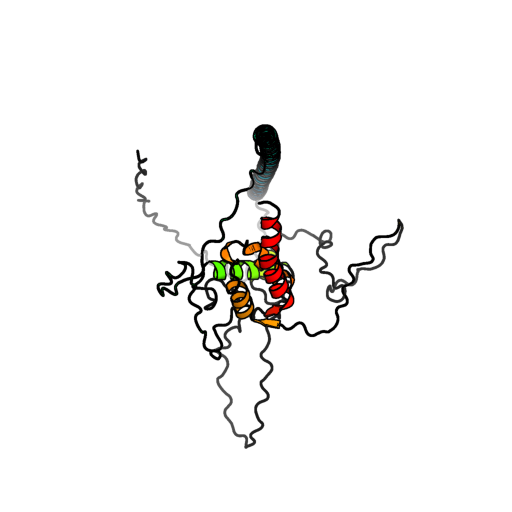 1.00 97.56 86 ARG A O 1
ATOM 699 N N . SER A 1 87 ? 7.777 7.682 21.841 1.00 98.56 87 SER A N 1
ATOM 700 C CA . SER A 1 87 ? 8.264 8.108 23.156 1.00 98.56 87 SER A CA 1
ATOM 701 C C . SER A 1 87 ? 7.332 9.141 23.796 1.00 98.56 87 SER A C 1
ATOM 703 O O . SER A 1 87 ? 7.015 9.041 24.982 1.00 98.56 87 SER A O 1
ATOM 705 N N . GLU A 1 88 ? 6.825 10.088 23.005 1.00 98.19 88 GLU A N 1
ATOM 706 C CA . GLU A 1 88 ? 5.849 11.088 23.446 1.00 98.19 88 GLU A CA 1
ATOM 707 C C . GLU A 1 88 ? 4.518 10.449 23.864 1.00 98.19 88 GLU A C 1
ATOM 709 O O . GLU A 1 88 ? 4.023 10.727 24.957 1.00 98.19 88 GLU A O 1
ATOM 714 N N . LEU A 1 89 ? 3.981 9.522 23.063 1.00 97.38 89 LEU A N 1
ATOM 715 C CA . LEU A 1 89 ? 2.763 8.779 23.399 1.00 97.38 89 LEU A CA 1
ATOM 716 C C . LEU A 1 89 ? 2.917 7.966 24.690 1.00 97.38 89 LEU A C 1
ATOM 718 O O . LEU A 1 89 ? 1.999 7.937 25.510 1.00 97.38 89 LEU A O 1
ATOM 722 N N . LEU A 1 90 ? 4.070 7.325 24.905 1.00 98.25 90 LEU A N 1
ATOM 723 C CA . LEU A 1 90 ? 4.352 6.597 26.146 1.00 98.25 90 LEU A CA 1
ATOM 724 C C . LEU A 1 90 ? 4.429 7.533 27.359 1.00 98.25 90 LEU A C 1
ATOM 726 O O . LEU A 1 90 ? 3.890 7.204 28.419 1.00 98.25 90 LEU A O 1
ATOM 730 N N . CYS A 1 91 ? 5.063 8.697 27.208 1.00 98.12 91 CYS A N 1
ATOM 731 C CA . CYS A 1 91 ? 5.132 9.718 28.252 1.00 98.12 91 CYS A CA 1
ATOM 732 C C . CYS A 1 91 ? 3.736 10.259 28.603 1.00 98.12 91 CYS A C 1
ATOM 734 O O . CYS A 1 91 ? 3.353 10.282 29.774 1.00 98.12 91 CYS A O 1
ATOM 736 N N . ALA A 1 92 ? 2.938 10.605 27.589 1.00 97.25 92 ALA A N 1
ATOM 737 C CA . ALA A 1 92 ? 1.564 11.068 27.756 1.00 97.25 92 ALA A CA 1
ATOM 738 C C . ALA A 1 92 ? 0.684 10.008 28.434 1.00 97.25 92 ALA A C 1
ATOM 740 O O . ALA A 1 92 ? -0.051 10.328 29.369 1.00 97.25 92 ALA A O 1
ATOM 741 N N . ARG A 1 93 ? 0.803 8.735 28.027 1.00 97.12 93 ARG A N 1
ATOM 742 C CA . ARG A 1 93 ? 0.077 7.622 28.653 1.00 97.12 93 ARG A CA 1
ATOM 743 C C . ARG A 1 93 ? 0.413 7.496 30.137 1.00 97.12 93 ARG A C 1
ATOM 745 O O . ARG A 1 93 ? -0.499 7.428 30.952 1.00 97.12 93 ARG A O 1
ATOM 752 N N . ARG A 1 94 ? 1.703 7.537 30.493 1.00 97.75 94 ARG A N 1
ATOM 753 C CA . ARG A 1 94 ? 2.147 7.499 31.896 1.00 97.75 94 ARG A CA 1
ATOM 754 C C . ARG A 1 94 ? 1.615 8.694 32.689 1.00 97.75 94 ARG A C 1
ATOM 756 O O . ARG A 1 94 ? 1.187 8.528 33.822 1.00 97.75 94 ARG A O 1
ATOM 763 N N . SER A 1 95 ? 1.610 9.889 32.098 1.00 96.94 95 SER A N 1
ATOM 764 C CA . SER A 1 95 ? 1.056 11.082 32.746 1.00 96.94 95 SER A CA 1
ATOM 765 C C . SER A 1 95 ? -0.443 10.934 33.038 1.00 96.94 95 SER A C 1
ATOM 767 O O . SER A 1 95 ? -0.891 11.278 34.132 1.00 96.94 95 SER A O 1
ATOM 769 N N . LEU A 1 96 ? -1.219 10.373 32.107 1.00 95.88 96 LEU A N 1
ATOM 770 C CA . LEU A 1 96 ? -2.638 10.089 32.335 1.00 95.88 96 LEU A CA 1
ATOM 771 C C . LEU A 1 96 ? -2.846 9.052 33.444 1.00 95.88 96 LEU A C 1
ATOM 773 O O . LEU A 1 96 ? -3.682 9.279 34.311 1.00 95.88 96 LEU A O 1
ATOM 777 N N . GLU A 1 97 ? -2.045 7.987 33.460 1.00 94.56 97 GLU A N 1
ATOM 778 C CA . GLU A 1 97 ? -2.095 6.934 34.483 1.00 94.56 97 GLU A CA 1
ATOM 779 C C . GLU A 1 97 ? -1.796 7.482 35.889 1.00 94.56 97 GLU A C 1
ATOM 781 O O . GLU A 1 97 ? -2.510 7.190 36.844 1.00 94.56 97 GLU A O 1
ATOM 786 N N . THR A 1 98 ? -0.824 8.393 36.021 1.00 94.44 98 THR A N 1
ATOM 787 C CA . THR A 1 98 ? -0.579 9.069 37.308 1.00 94.44 98 THR A CA 1
ATOM 788 C C . THR A 1 98 ? -1.747 9.956 37.748 1.00 94.44 98 THR A C 1
ATOM 790 O O . THR A 1 98 ? -2.059 10.013 38.930 1.00 94.44 98 THR A O 1
ATOM 793 N N . ARG A 1 99 ? -2.446 10.614 36.810 1.00 92.88 99 ARG A N 1
ATOM 794 C CA . ARG A 1 99 ? -3.601 11.468 37.142 1.00 92.88 99 ARG A CA 1
ATOM 795 C C . ARG A 1 99 ? -4.838 10.659 37.524 1.00 92.88 99 ARG A C 1
ATOM 797 O O . ARG A 1 99 ? -5.670 11.170 38.267 1.00 92.88 99 ARG A O 1
ATOM 804 N N . THR A 1 100 ? -4.994 9.439 37.013 1.00 91.06 100 THR A N 1
ATOM 805 C CA . THR A 1 100 ? -6.117 8.571 37.391 1.00 91.06 100 THR A CA 1
ATOM 806 C C . THR A 1 100 ? -5.962 8.027 38.808 1.00 91.06 100 THR A C 1
ATOM 808 O O . THR A 1 100 ? -6.950 7.999 39.540 1.00 91.06 100 THR A O 1
ATOM 811 N N . GLU A 1 101 ? -4.741 7.691 39.232 1.00 84.62 101 GLU A N 1
ATOM 812 C CA . GLU A 1 101 ? -4.474 7.202 40.594 1.00 84.62 101 GLU A CA 1
ATOM 813 C C . GLU A 1 101 ? -4.796 8.245 41.680 1.00 84.62 101 GLU A C 1
ATOM 815 O O . GLU A 1 101 ? -5.272 7.880 42.751 1.00 84.62 101 GLU A O 1
ATOM 820 N N . ASP A 1 102 ? -4.642 9.545 41.400 1.00 80.25 102 ASP A N 1
ATOM 821 C CA . ASP A 1 102 ? -4.969 10.612 42.361 1.00 80.25 102 ASP A CA 1
ATOM 822 C C . ASP A 1 102 ? -6.484 10.880 42.499 1.00 80.25 102 ASP A C 1
ATOM 824 O O . ASP A 1 102 ? -6.939 11.418 43.511 1.00 80.25 102 ASP A O 1
ATOM 828 N N . VAL A 1 103 ? -7.297 10.518 41.498 1.00 78.88 103 VAL A N 1
ATOM 829 C CA . VAL A 1 103 ? -8.744 10.829 41.469 1.00 78.88 103 VAL A CA 1
ATOM 830 C C . VAL A 1 103 ? -9.599 9.690 42.046 1.00 78.88 103 VAL A C 1
ATOM 832 O O . VAL A 1 103 ? -10.669 9.933 42.609 1.00 78.88 103 VAL A O 1
ATOM 835 N N . VAL A 1 104 ? -9.133 8.443 41.962 1.00 71.12 104 VAL A N 1
ATOM 836 C CA . VAL A 1 104 ? -9.881 7.244 42.386 1.00 71.12 104 VAL A CA 1
ATOM 837 C C . VAL A 1 104 ? -9.954 6.970 43.913 1.00 71.12 104 VAL A C 1
ATOM 839 O O . VAL A 1 104 ? -10.925 6.320 44.318 1.00 71.12 104 VAL A O 1
ATOM 842 N N . PRO A 1 105 ? -9.098 7.488 44.828 1.00 60.00 105 PRO A N 1
ATOM 843 C CA . PRO A 1 105 ? -9.145 7.087 46.244 1.00 60.00 105 PRO A CA 1
ATOM 844 C C . PRO A 1 105 ? -10.418 7.496 47.008 1.00 60.00 105 PRO A C 1
ATOM 846 O O . PRO A 1 105 ? -10.649 7.022 48.118 1.00 60.00 105 PRO A O 1
ATOM 849 N N . SER A 1 106 ? -11.265 8.371 46.452 1.00 59.50 106 SER A N 1
ATOM 850 C CA . SER A 1 106 ? -12.363 9.007 47.204 1.00 59.50 106 SER A CA 1
ATOM 851 C C . SER A 1 106 ? -13.745 8.364 47.015 1.00 59.50 106 SER A C 1
ATOM 853 O O . SER A 1 106 ? -14.689 8.739 47.711 1.00 59.50 106 SER A O 1
ATOM 855 N N . LEU A 1 107 ? -13.901 7.404 46.093 1.00 59.16 107 LEU A N 1
ATOM 856 C CA . LEU A 1 107 ? -15.209 6.818 45.743 1.00 59.16 107 LEU A CA 1
ATOM 857 C C . LEU A 1 107 ? -15.478 5.434 46.367 1.00 59.16 107 LEU A C 1
ATOM 859 O O . LEU A 1 107 ? -16.538 4.854 46.140 1.00 59.16 107 LEU A O 1
ATOM 863 N N . SER A 1 108 ? -14.599 4.915 47.230 1.00 57.19 108 SER A N 1
ATOM 864 C CA . SER A 1 108 ? -14.736 3.583 47.847 1.00 57.19 108 SER A CA 1
ATOM 865 C C . SER A 1 108 ? -15.665 3.513 49.074 1.00 57.19 108 SER A C 1
ATOM 867 O O . SER A 1 108 ? -15.482 2.668 49.953 1.00 57.19 108 SER A O 1
ATOM 869 N N . LYS A 1 109 ? -16.696 4.362 49.155 1.00 62.06 109 LYS A N 1
ATOM 870 C CA . LYS A 1 109 ? -17.843 4.108 50.039 1.00 62.06 109 LYS A CA 1
ATOM 871 C C . LYS A 1 109 ? -19.064 3.832 49.169 1.00 62.06 109 LYS A C 1
ATOM 873 O O . LYS A 1 109 ? -19.706 4.790 48.740 1.00 62.06 109 LYS A O 1
ATOM 878 N N . PRO A 1 110 ? -19.407 2.553 48.917 1.00 59.78 110 PRO A N 1
ATOM 879 C CA . PRO A 1 110 ? -20.687 2.210 48.322 1.00 59.78 110 PRO A CA 1
ATOM 880 C C . PRO A 1 110 ? -21.778 2.619 49.314 1.00 59.78 110 PRO A C 1
ATOM 882 O O . PRO A 1 110 ? -22.141 1.870 50.222 1.00 59.78 110 PRO A O 1
ATOM 885 N N . SER A 1 111 ? -22.285 3.845 49.187 1.00 57.97 111 SER A N 1
ATOM 886 C CA . SER A 1 111 ? -23.535 4.214 49.827 1.00 57.97 111 SER A CA 1
ATOM 887 C C . SER A 1 111 ? -24.592 3.299 49.226 1.00 57.97 111 SER A C 1
ATOM 889 O O . SER A 1 111 ? -24.826 3.274 48.020 1.00 57.97 111 SER A O 1
ATOM 891 N N . SER A 1 112 ? -25.160 2.447 50.073 1.00 60.03 112 SER A N 1
ATOM 892 C CA . SER A 1 112 ? -26.199 1.503 49.697 1.00 60.03 112 SER A CA 1
ATOM 893 C C . SER A 1 112 ? -27.414 2.287 49.203 1.00 60.03 112 SER A C 1
ATOM 895 O O . SER A 1 112 ? -28.278 2.683 49.987 1.00 60.03 112 SER A O 1
ATOM 897 N N . ILE A 1 113 ? -27.477 2.546 47.897 1.00 59.97 113 ILE A N 1
ATOM 898 C CA . ILE A 1 113 ? -28.670 3.064 47.241 1.00 59.97 113 ILE A CA 1
ATOM 899 C C . ILE A 1 113 ? -29.708 1.949 47.361 1.00 59.97 113 ILE A C 1
ATOM 901 O O . ILE A 1 113 ? -29.701 0.972 46.615 1.00 59.97 113 ILE A O 1
ATOM 905 N N . LYS A 1 114 ? -30.578 2.066 48.369 1.00 61.88 114 LYS A N 1
ATOM 906 C CA . LYS A 1 114 ? -31.779 1.244 48.513 1.00 61.88 114 LYS A CA 1
ATOM 907 C C . LYS A 1 114 ? -32.642 1.466 47.274 1.00 61.88 114 LYS A C 1
ATOM 909 O O . LYS A 1 114 ? -33.393 2.437 47.201 1.00 61.88 114 LYS A O 1
ATOM 914 N N . LEU A 1 115 ? -32.531 0.558 46.308 1.00 53.62 115 LEU A N 1
ATOM 915 C CA . LEU A 1 115 ? -33.481 0.429 45.213 1.00 53.62 115 LEU A CA 1
ATOM 916 C C . LEU A 1 115 ? -34.865 0.193 45.829 1.00 53.62 115 LEU A C 1
ATOM 918 O O . LEU A 1 115 ? -35.134 -0.850 46.425 1.00 53.62 115 LEU A O 1
ATOM 922 N N . ARG A 1 116 ? -35.734 1.206 45.748 1.00 54.75 116 ARG A N 1
ATOM 923 C CA . ARG A 1 116 ? -37.151 1.068 46.091 1.00 54.75 116 ARG A CA 1
ATOM 924 C C . ARG A 1 116 ? -37.778 0.039 45.135 1.00 54.75 116 ARG A C 1
ATOM 926 O O . ARG A 1 116 ? -37.661 0.227 43.925 1.00 54.75 116 ARG A O 1
ATOM 933 N N . PRO A 1 117 ? -38.503 -0.979 45.630 1.00 49.53 117 PRO A N 1
ATOM 934 C CA . PRO A 1 117 ? -39.347 -1.819 44.791 1.00 49.53 117 PRO A CA 1
ATOM 935 C C . PRO A 1 117 ? -40.553 -0.990 44.324 1.00 49.53 117 PRO A C 1
ATOM 937 O O . PRO A 1 117 ? -41.541 -0.817 45.038 1.00 49.53 117 PRO A O 1
ATOM 940 N N . GLY A 1 118 ? -40.434 -0.396 43.139 1.00 45.81 118 GLY A N 1
ATOM 941 C CA . GLY A 1 118 ? -41.492 0.356 42.476 1.00 45.81 118 GLY A CA 1
ATOM 942 C C . GLY A 1 118 ? -42.347 -0.554 41.597 1.00 45.81 118 GLY A C 1
ATOM 943 O O . GLY A 1 118 ? -41.931 -0.903 40.504 1.00 45.81 118 GLY A O 1
ATOM 944 N N . ARG A 1 119 ? -43.517 -0.921 42.133 1.00 47.72 119 ARG A N 1
ATOM 945 C CA . ARG A 1 119 ? -44.798 -1.308 41.501 1.00 47.72 119 ARG A CA 1
ATOM 946 C C . ARG A 1 119 ? -44.817 -1.863 40.055 1.00 47.72 119 ARG A C 1
ATOM 948 O O . ARG A 1 119 ? -44.466 -1.147 39.122 1.00 47.72 119 ARG A O 1
ATOM 955 N N . PRO A 1 120 ? -45.462 -3.026 39.836 1.00 60.84 120 PRO A N 1
ATOM 956 C CA . PRO A 1 120 ? -45.985 -3.408 38.531 1.00 60.84 120 PRO A CA 1
ATOM 957 C C . PRO A 1 120 ? -47.356 -2.745 38.313 1.00 60.84 120 PRO A C 1
ATOM 959 O O . PRO A 1 120 ? -48.285 -3.012 39.070 1.00 60.84 120 PRO A O 1
ATOM 962 N N . ASN A 1 121 ? -47.495 -1.860 37.321 1.00 51.38 121 ASN A N 1
ATOM 963 C CA . ASN A 1 121 ? -48.765 -1.660 36.605 1.00 51.38 121 ASN A CA 1
ATOM 964 C C . ASN A 1 121 ? -48.627 -0.663 35.447 1.00 51.38 121 ASN A C 1
ATOM 966 O O . ASN A 1 121 ? -48.409 0.522 35.689 1.00 51.38 121 ASN A O 1
ATOM 970 N N . ALA A 1 122 ? -48.825 -1.170 34.226 1.00 46.38 122 ALA A N 1
ATOM 971 C CA . ALA A 1 122 ? -49.679 -0.631 33.155 1.00 46.38 122 ALA A CA 1
ATOM 972 C C . ALA A 1 122 ? -49.053 -0.865 31.761 1.00 46.38 122 ALA A C 1
ATOM 974 O O . ALA A 1 122 ? -47.934 -0.416 31.508 1.00 46.38 122 ALA A O 1
ATOM 975 N N . PRO A 1 123 ? -49.766 -1.531 30.832 1.00 59.31 123 PRO A N 1
ATOM 976 C CA . PRO A 1 123 ? -49.364 -1.630 29.437 1.00 59.31 123 PRO A CA 1
ATOM 977 C C . PRO A 1 123 ? -49.816 -0.366 28.695 1.00 59.31 123 PRO A C 1
ATOM 979 O O . PRO A 1 123 ? -50.994 -0.217 28.382 1.00 59.31 123 PRO A O 1
ATOM 982 N N . SER A 1 124 ? -48.889 0.548 28.408 1.00 46.59 124 SER A N 1
ATOM 983 C CA . SER A 1 124 ? -49.139 1.649 27.472 1.00 46.59 124 SER A CA 1
ATOM 984 C C . SER A 1 124 ? -48.318 1.415 26.214 1.00 46.59 124 SER A C 1
ATOM 986 O O . SER A 1 124 ? -47.097 1.563 26.202 1.00 46.59 124 SER A O 1
ATOM 988 N N . GLN A 1 125 ? -49.018 0.986 25.168 1.00 57.47 125 GLN A N 1
ATOM 989 C CA . GLN A 1 125 ? -48.512 0.857 23.813 1.00 57.47 125 GLN A CA 1
ATOM 990 C C . GLN A 1 125 ? -48.185 2.244 23.252 1.00 57.47 125 GLN A C 1
ATOM 992 O O . GLN A 1 125 ? -49.065 2.938 22.766 1.00 57.47 125 GLN A O 1
ATOM 997 N N . GLU A 1 126 ? -46.918 2.637 23.295 1.00 51.12 126 GLU A N 1
ATOM 998 C CA . GLU A 1 126 ? -46.353 3.584 22.328 1.00 51.12 126 GLU A CA 1
ATOM 999 C C . GLU A 1 126 ? -44.837 3.370 22.278 1.00 51.12 126 GLU A C 1
ATOM 1001 O O . GLU A 1 126 ? -44.021 4.121 22.815 1.00 51.12 126 GLU A O 1
ATOM 1006 N N . ALA A 1 127 ? -44.459 2.234 21.690 1.00 53.97 127 ALA A N 1
ATOM 1007 C CA . ALA A 1 127 ? -43.075 1.889 21.425 1.00 53.97 127 ALA A CA 1
ATOM 1008 C C . ALA A 1 127 ? -42.528 2.834 20.349 1.00 53.97 127 ALA A C 1
ATOM 1010 O O . ALA A 1 127 ? -42.628 2.572 19.150 1.00 53.97 127 ALA A O 1
ATOM 1011 N N . LYS A 1 128 ? -41.930 3.943 20.797 1.00 51.12 128 LYS A N 1
ATOM 1012 C CA . LYS A 1 128 ? -40.933 4.685 20.025 1.00 51.12 128 LYS A CA 1
ATOM 1013 C C . LYS A 1 128 ? -39.864 3.685 19.606 1.00 51.12 128 LYS A C 1
ATOM 1015 O O . LYS A 1 128 ? -39.109 3.191 20.443 1.00 51.12 128 LYS A O 1
ATOM 1020 N N . GLN A 1 129 ? -39.869 3.333 18.327 1.00 52.78 129 GLN A N 1
ATOM 1021 C CA . GLN A 1 129 ? -38.897 2.404 17.781 1.00 52.78 129 GLN A CA 1
ATOM 1022 C C . GLN A 1 129 ? -37.486 2.970 17.981 1.00 52.78 129 GLN A C 1
ATOM 1024 O O . GLN A 1 129 ? -37.287 4.180 17.821 1.00 52.78 129 GLN A O 1
ATOM 1029 N N . PRO A 1 130 ? -36.500 2.132 18.342 1.00 50.59 130 PRO A N 1
ATOM 1030 C CA . PRO A 1 130 ? -35.118 2.569 18.339 1.00 50.59 130 PRO A CA 1
ATOM 1031 C C . PRO A 1 130 ? -34.770 3.025 16.919 1.00 50.59 130 PRO A C 1
ATOM 1033 O O . PRO A 1 130 ? -35.058 2.333 15.945 1.00 50.59 130 PRO A O 1
ATOM 1036 N N . ILE A 1 131 ? -34.121 4.183 16.810 1.00 55.22 131 ILE A N 1
ATOM 1037 C CA . ILE A 1 131 ? -33.694 4.841 15.559 1.00 55.22 131 ILE A CA 1
ATOM 1038 C C . ILE A 1 131 ? -32.723 3.966 14.722 1.00 55.22 131 ILE A C 1
ATOM 1040 O O . ILE A 1 131 ? -32.271 4.367 13.656 1.00 55.22 131 ILE A O 1
ATOM 1044 N N . TRP A 1 132 ? -32.420 2.739 15.155 1.00 51.09 132 TRP A N 1
ATOM 1045 C CA . TRP A 1 132 ? -31.521 1.791 14.490 1.00 51.09 132 TRP A CA 1
ATOM 1046 C C . TRP A 1 132 ? -32.227 0.491 14.080 1.00 51.09 132 TRP A C 1
ATOM 1048 O O . TRP A 1 132 ? -31.607 -0.571 14.047 1.00 51.09 132 TRP A O 1
ATOM 1058 N N . ALA A 1 133 ? -33.530 0.539 13.797 1.00 39.78 133 ALA A N 1
ATOM 1059 C CA . ALA A 1 133 ? -34.208 -0.561 13.122 1.00 39.78 133 ALA A CA 1
ATOM 1060 C C . ALA A 1 133 ? -33.718 -0.621 11.664 1.00 39.78 133 ALA A C 1
ATOM 1062 O O . ALA A 1 133 ? -34.257 0.036 10.775 1.00 39.78 133 ALA A O 1
ATOM 1063 N N . PHE A 1 134 ? -32.644 -1.375 11.428 1.00 49.69 134 PHE A N 1
ATOM 1064 C CA . PHE A 1 134 ? -32.235 -1.745 10.080 1.00 49.69 134 PHE A CA 1
ATOM 1065 C C . PHE A 1 134 ? -33.390 -2.508 9.430 1.00 49.69 134 PHE A C 1
ATOM 1067 O O . PHE A 1 134 ? -33.854 -3.516 9.960 1.00 49.69 134 PHE A O 1
ATOM 1074 N N . HIS A 1 135 ? -33.869 -1.998 8.296 1.00 41.94 135 HIS A N 1
ATOM 1075 C CA . HIS A 1 135 ? -34.833 -2.699 7.465 1.00 41.94 135 HIS A CA 1
ATOM 1076 C C . HIS A 1 135 ? -34.230 -4.040 7.046 1.00 41.94 135 HIS A C 1
ATOM 1078 O O . HIS A 1 135 ? -33.320 -4.100 6.220 1.00 41.94 135 HIS A O 1
ATOM 1084 N N . GLU A 1 136 ? -34.754 -5.113 7.627 1.00 45.28 136 GLU A N 1
ATOM 1085 C CA . GLU A 1 136 ? -34.526 -6.480 7.186 1.00 45.28 136 GLU A CA 1
ATOM 1086 C C . GLU A 1 136 ? -35.215 -6.627 5.821 1.00 45.28 136 GLU A C 1
ATOM 1088 O O . GLU A 1 136 ? -36.406 -6.928 5.707 1.00 45.28 136 GLU A O 1
ATOM 1093 N N . LEU A 1 137 ? -34.487 -6.285 4.755 1.00 45.38 137 LEU A N 1
ATOM 1094 C CA . LEU A 1 137 ? -34.937 -6.526 3.394 1.00 45.38 137 LEU A CA 1
ATOM 1095 C C . LEU A 1 137 ? -34.991 -8.041 3.207 1.00 45.38 137 LEU A C 1
ATOM 1097 O O . LEU A 1 137 ? -33.958 -8.693 3.054 1.00 45.38 137 LEU A O 1
ATOM 1101 N N . LYS A 1 138 ? -36.208 -8.594 3.240 1.00 42.47 138 LYS A N 1
ATOM 1102 C CA . LYS A 1 138 ? -36.503 -9.944 2.759 1.00 42.47 138 LYS A CA 1
ATOM 1103 C C . LYS A 1 138 ? -36.033 -10.026 1.308 1.00 42.47 138 LYS A C 1
ATOM 1105 O O . LYS A 1 138 ? -36.687 -9.510 0.409 1.00 42.47 138 LYS A O 1
ATOM 1110 N N . LEU A 1 139 ? -34.851 -10.596 1.109 1.00 49.56 139 LEU A N 1
ATOM 1111 C CA . LEU A 1 139 ? -34.296 -10.897 -0.200 1.00 49.56 139 LEU A CA 1
ATOM 1112 C C . LEU A 1 139 ? -34.934 -12.201 -0.669 1.00 49.56 139 LEU A C 1
ATOM 1114 O O . LEU A 1 139 ? -34.692 -13.248 -0.076 1.00 49.56 139 LEU A O 1
ATOM 1118 N N . ASP A 1 140 ? -35.764 -12.118 -1.705 1.00 41.34 140 ASP A N 1
ATOM 1119 C CA . ASP A 1 140 ? -36.342 -13.276 -2.377 1.00 41.34 140 ASP A CA 1
ATOM 1120 C C . ASP A 1 140 ? -35.242 -14.241 -2.858 1.00 41.34 140 ASP A C 1
ATOM 1122 O O . ASP A 1 140 ? -34.444 -13.946 -3.756 1.00 41.34 140 ASP A O 1
ATOM 1126 N N . ASP A 1 141 ? -35.220 -15.428 -2.256 1.00 51.09 141 ASP A N 1
ATOM 1127 C CA . ASP A 1 141 ? -34.433 -16.581 -2.675 1.00 51.09 141 ASP A CA 1
ATOM 1128 C C . ASP A 1 141 ? -34.911 -17.063 -4.053 1.00 51.09 141 ASP A C 1
ATOM 1130 O O . ASP A 1 141 ? -35.893 -17.798 -4.129 1.00 51.09 141 ASP A O 1
ATOM 1134 N N . LYS A 1 142 ? -34.235 -16.651 -5.142 1.00 48.94 142 LYS A N 1
ATOM 1135 C CA . LYS A 1 142 ? -33.977 -17.464 -6.367 1.00 48.94 142 LYS A CA 1
ATOM 1136 C C . LYS A 1 142 ? -33.496 -16.700 -7.601 1.00 48.94 142 LYS A C 1
ATOM 1138 O O . LYS A 1 142 ? -33.324 -17.319 -8.652 1.00 48.94 142 LYS A O 1
ATOM 1143 N N . VAL A 1 143 ? -33.220 -15.403 -7.532 1.00 50.59 143 VAL A N 1
ATOM 1144 C CA . VAL A 1 143 ? -32.526 -14.747 -8.650 1.00 50.59 143 VAL A CA 1
ATOM 1145 C C . VAL A 1 143 ? -31.032 -14.942 -8.434 1.00 50.59 143 VAL A C 1
ATOM 1147 O O . VAL A 1 143 ? -30.470 -14.395 -7.490 1.00 50.59 143 VAL A O 1
ATOM 1150 N N . ALA A 1 144 ? -30.390 -15.761 -9.273 1.00 62.69 144 ALA A N 1
ATOM 1151 C CA . ALA A 1 144 ? -28.935 -15.873 -9.311 1.00 62.69 144 ALA A CA 1
ATOM 1152 C C . ALA A 1 144 ? -28.358 -14.473 -9.566 1.00 62.69 144 ALA A C 1
ATOM 1154 O O . ALA A 1 144 ? -28.348 -13.994 -10.700 1.00 62.69 144 ALA A O 1
ATOM 1155 N N . GLY A 1 145 ? -27.979 -13.789 -8.485 1.00 68.06 145 GLY A N 1
ATOM 1156 C CA . GLY A 1 145 ? -27.501 -12.416 -8.530 1.00 68.06 145 GLY A CA 1
ATOM 1157 C C . GLY A 1 145 ? -26.256 -12.279 -9.409 1.00 68.06 145 GLY A C 1
ATOM 1158 O O . GLY A 1 145 ? -25.606 -13.282 -9.732 1.00 68.06 145 GLY A O 1
ATOM 1159 N N . PRO A 1 146 ? -25.901 -11.045 -9.805 1.00 76.31 146 PRO A N 1
ATOM 1160 C CA . PRO A 1 146 ? -24.703 -10.807 -10.597 1.00 76.31 146 PRO A CA 1
ATOM 1161 C C . PRO A 1 146 ? -23.479 -11.431 -9.912 1.00 76.31 146 PRO A C 1
ATOM 1163 O O . PRO A 1 146 ? -23.209 -11.187 -8.736 1.00 76.31 146 PRO A O 1
ATOM 1166 N N . VAL A 1 147 ? -22.744 -12.267 -10.647 1.00 79.00 147 VAL A N 1
ATOM 1167 C CA . VAL A 1 147 ? -21.536 -12.920 -10.128 1.00 79.00 147 VAL A CA 1
ATOM 1168 C C . VAL A 1 147 ? -20.409 -11.901 -10.060 1.00 79.00 147 VAL A C 1
ATOM 1170 O O . VAL A 1 147 ? -20.189 -11.131 -10.996 1.00 79.00 147 VAL A O 1
ATOM 1173 N N . CYS A 1 148 ? -19.686 -11.905 -8.944 1.00 78.38 148 CYS A N 1
ATOM 1174 C CA . CYS A 1 148 ? -18.554 -11.017 -8.766 1.00 78.38 148 CYS A CA 1
ATOM 1175 C C . CYS A 1 148 ? -17.359 -11.479 -9.610 1.00 78.38 148 CYS A C 1
ATOM 1177 O O . CYS A 1 148 ? -16.800 -12.548 -9.375 1.00 78.38 148 CYS A O 1
ATOM 1179 N N . ASN A 1 149 ? -16.956 -10.648 -10.574 1.00 77.88 149 ASN A N 1
ATOM 1180 C CA . ASN A 1 149 ? -15.784 -10.892 -11.423 1.00 77.88 149 ASN A CA 1
ATOM 1181 C C . ASN A 1 149 ? -14.470 -10.375 -10.804 1.00 77.88 149 ASN A C 1
ATOM 1183 O O . ASN A 1 149 ? -13.423 -10.479 -11.431 1.00 77.88 149 ASN A O 1
ATOM 1187 N N . GLY A 1 150 ? -14.510 -9.789 -9.601 1.00 74.12 150 GLY A N 1
ATOM 1188 C CA . GLY A 1 150 ? -13.335 -9.227 -8.918 1.00 74.12 150 GLY A CA 1
ATOM 1189 C C . GLY A 1 150 ? -12.892 -7.842 -9.411 1.00 74.12 150 GLY A C 1
ATOM 1190 O O . GLY A 1 150 ? -12.069 -7.202 -8.766 1.00 74.12 150 GLY A O 1
ATOM 1191 N N . ASP A 1 151 ? -13.467 -7.338 -10.502 1.00 80.75 151 ASP A N 1
ATOM 1192 C CA . ASP A 1 151 ? -13.205 -5.991 -11.005 1.00 80.75 151 ASP A CA 1
ATOM 1193 C C . ASP A 1 151 ? -14.142 -4.962 -10.342 1.00 80.75 151 ASP A C 1
ATOM 1195 O O . ASP A 1 151 ? -15.359 -5.024 -10.539 1.00 80.75 151 ASP A O 1
ATOM 1199 N N . PRO A 1 152 ? -13.624 -3.957 -9.611 1.00 83.38 152 PRO A N 1
ATOM 1200 C CA . PRO A 1 152 ? -14.457 -3.029 -8.839 1.00 83.38 152 PRO A CA 1
ATOM 1201 C C . PRO A 1 152 ? -15.376 -2.154 -9.706 1.00 83.38 152 PRO A C 1
ATOM 1203 O O . PRO A 1 152 ? -16.398 -1.683 -9.225 1.00 83.38 152 PRO A O 1
ATOM 1206 N N . LYS A 1 153 ? -15.032 -1.942 -10.985 1.00 82.38 153 LYS A N 1
ATOM 1207 C CA . LYS A 1 153 ? -15.789 -1.076 -11.907 1.00 82.38 153 LYS A CA 1
ATOM 1208 C C . LYS A 1 153 ? -16.839 -1.811 -12.743 1.00 82.38 153 LYS A C 1
ATOM 1210 O O . LYS A 1 153 ? -17.759 -1.175 -13.239 1.00 82.38 153 LYS A O 1
ATOM 1215 N N . THR A 1 154 ? -16.675 -3.115 -12.959 1.00 81.56 154 THR A N 1
ATOM 1216 C CA . THR A 1 154 ? -17.533 -3.909 -13.864 1.00 81.56 154 THR A CA 1
ATOM 1217 C C . THR A 1 154 ? -18.359 -4.955 -13.120 1.00 81.56 154 THR A C 1
ATOM 1219 O O . THR A 1 154 ? -19.269 -5.553 -13.691 1.00 81.56 154 THR A O 1
ATOM 1222 N N . CYS A 1 155 ? -18.066 -5.184 -11.840 1.00 83.88 155 CYS A N 1
ATOM 1223 C CA . CYS A 1 155 ? -18.796 -6.114 -11.000 1.00 83.88 155 CYS A CA 1
ATOM 1224 C C . CYS A 1 155 ? -20.130 -5.508 -10.550 1.00 83.88 155 CYS A C 1
ATOM 1226 O O . CYS A 1 155 ? -20.160 -4.721 -9.611 1.00 83.88 155 CYS A O 1
ATOM 1228 N N . ALA A 1 156 ? -21.245 -5.936 -11.143 1.00 82.44 156 ALA A N 1
ATOM 1229 C CA . ALA A 1 156 ? -22.583 -5.492 -10.737 1.00 82.44 156 ALA A CA 1
ATOM 1230 C C . ALA A 1 156 ? -22.956 -5.849 -9.277 1.00 82.44 156 ALA A C 1
ATOM 1232 O O . ALA A 1 156 ? -23.914 -5.303 -8.750 1.00 82.44 156 ALA A O 1
ATOM 1233 N N . ALA A 1 157 ? -22.201 -6.727 -8.600 1.00 81.44 157 ALA A N 1
ATOM 1234 C CA . ALA A 1 157 ? -22.376 -6.991 -7.166 1.00 81.44 157 ALA A CA 1
ATOM 1235 C C . ALA A 1 157 ? -21.626 -5.999 -6.252 1.00 81.44 157 ALA A C 1
ATOM 1237 O O . ALA A 1 157 ? -22.040 -5.795 -5.114 1.00 81.44 157 ALA A O 1
ATOM 1238 N N . CYS A 1 158 ? -20.523 -5.408 -6.729 1.00 83.44 158 CYS A N 1
ATOM 1239 C CA . CYS A 1 158 ? -19.676 -4.473 -5.973 1.00 83.44 158 CYS A CA 1
ATOM 1240 C C . CYS A 1 158 ? -19.845 -3.014 -6.440 1.00 83.44 158 CYS A C 1
ATOM 1242 O O . CYS A 1 158 ? -19.450 -2.112 -5.713 1.00 83.44 158 CYS A O 1
ATOM 1244 N N . ALA A 1 159 ? -20.366 -2.766 -7.647 1.00 86.56 159 ALA A N 1
ATOM 1245 C CA . ALA A 1 159 ? -20.295 -1.462 -8.309 1.00 86.56 159 ALA A CA 1
ATOM 1246 C C . ALA A 1 159 ? -21.021 -0.349 -7.542 1.00 86.56 159 ALA A C 1
ATOM 1248 O O . ALA A 1 159 ? -20.501 0.761 -7.463 1.00 86.56 159 ALA A O 1
ATOM 1249 N N . ASP A 1 160 ? -22.165 -0.653 -6.932 1.00 87.62 160 ASP A N 1
ATOM 1250 C CA . ASP A 1 160 ? -22.993 0.346 -6.244 1.00 87.62 160 ASP A CA 1
ATOM 1251 C C . ASP A 1 160 ? -22.618 0.542 -4.763 1.00 87.62 160 ASP A C 1
ATOM 1253 O O . ASP A 1 160 ? -23.208 1.375 -4.077 1.00 87.62 160 ASP A O 1
ATOM 1257 N N . ASP A 1 161 ? -21.641 -0.214 -4.249 1.00 86.38 161 ASP A N 1
ATOM 1258 C CA . ASP A 1 161 ? -21.226 -0.174 -2.845 1.00 86.38 161 ASP A CA 1
ATOM 1259 C C . ASP A 1 161 ? -19.730 0.177 -2.736 1.00 86.38 161 ASP A C 1
ATOM 1261 O O . ASP A 1 161 ? -18.889 -0.632 -3.137 1.00 86.38 161 ASP A O 1
ATOM 1265 N N . PRO A 1 162 ? -19.349 1.341 -2.172 1.00 85.06 162 PRO A N 1
ATOM 1266 C CA . PRO A 1 162 ? -17.941 1.715 -2.031 1.00 85.06 162 PRO A CA 1
ATOM 1267 C C . PRO A 1 162 ? -17.141 0.701 -1.198 1.00 85.06 162 PRO A C 1
ATOM 1269 O O . PRO A 1 162 ? -15.959 0.480 -1.472 1.00 85.06 162 PRO A O 1
ATOM 1272 N N . LEU A 1 163 ? -17.779 0.039 -0.225 1.00 83.62 163 LEU A N 1
ATOM 1273 C CA . LEU A 1 163 ? -17.150 -1.017 0.570 1.00 83.62 163 LEU A CA 1
ATOM 1274 C C . LEU A 1 163 ? -16.933 -2.274 -0.286 1.00 83.62 163 LEU A C 1
ATOM 1276 O O . LEU A 1 163 ? -15.858 -2.875 -0.254 1.00 83.62 163 LEU A O 1
ATOM 1280 N N . GLY A 1 164 ? -17.918 -2.616 -1.121 1.00 85.62 164 GLY A N 1
ATOM 1281 C CA . GLY A 1 164 ? -17.822 -3.705 -2.091 1.00 85.62 164 GLY A CA 1
ATOM 1282 C C . GLY A 1 164 ? -16.706 -3.472 -3.110 1.00 85.62 164 GLY A C 1
ATOM 1283 O O . GLY A 1 164 ? -15.907 -4.372 -3.362 1.00 85.62 164 GLY A O 1
ATOM 1284 N N . GLN A 1 165 ? -16.574 -2.254 -3.645 1.00 88.50 165 GLN A N 1
ATOM 1285 C CA . GLN A 1 165 ? -15.472 -1.892 -4.545 1.00 88.50 165 GLN A CA 1
ATOM 1286 C C . GLN A 1 165 ? -14.102 -2.056 -3.873 1.00 88.50 165 GLN A C 1
ATOM 1288 O O . GLN A 1 165 ? -13.180 -2.587 -4.496 1.00 88.50 165 GLN A O 1
ATOM 1293 N N . ALA A 1 166 ? -13.959 -1.629 -2.613 1.00 84.62 166 ALA A N 1
ATOM 1294 C CA . ALA A 1 166 ? -12.716 -1.778 -1.858 1.00 84.62 166 ALA A CA 1
ATOM 1295 C C . ALA A 1 166 ? -12.361 -3.256 -1.641 1.00 84.62 166 ALA A C 1
ATOM 1297 O O . ALA A 1 166 ? -11.229 -3.655 -1.912 1.00 84.62 166 ALA A O 1
ATOM 1298 N N . PHE A 1 167 ? -13.337 -4.080 -1.258 1.00 86.62 167 PHE A N 1
ATOM 1299 C CA . PHE A 1 167 ? -13.165 -5.523 -1.093 1.00 86.62 167 PHE A CA 1
ATOM 1300 C C . PHE A 1 167 ? -12.788 -6.220 -2.410 1.00 86.62 167 PHE A C 1
ATOM 1302 O O . PHE A 1 167 ? -11.799 -6.949 -2.469 1.00 86.62 167 PHE A O 1
ATOM 1309 N N . CYS A 1 168 ? -13.512 -5.930 -3.496 1.00 87.56 168 CYS A N 1
ATOM 1310 C CA . CYS A 1 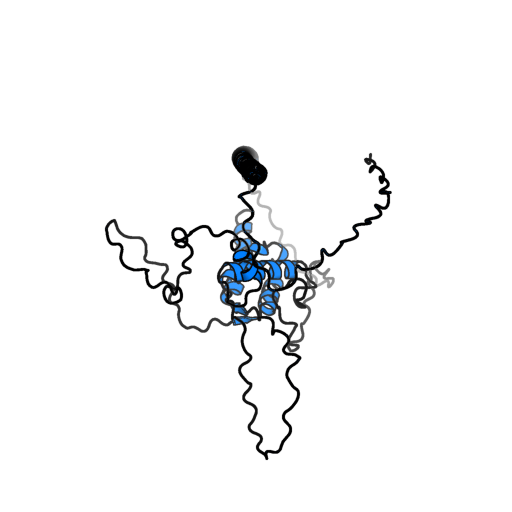168 ? -13.216 -6.410 -4.848 1.00 87.56 168 CYS A CA 1
ATOM 1311 C C . CYS A 1 168 ? -11.778 -6.019 -5.294 1.00 87.56 168 CYS A C 1
ATOM 1313 O O . CYS A 1 168 ? -11.021 -6.839 -5.823 1.00 87.56 168 CYS A O 1
ATOM 1315 N N . ASN A 1 169 ? -11.355 -4.777 -5.036 1.00 86.62 169 ASN A N 1
ATOM 1316 C CA . ASN A 1 169 ? -10.005 -4.289 -5.342 1.00 86.62 169 ASN A CA 1
ATOM 1317 C C . ASN A 1 169 ? -8.924 -4.969 -4.482 1.00 86.62 169 ASN A C 1
ATOM 1319 O O . ASN A 1 169 ? -7.854 -5.314 -4.976 1.00 86.62 169 ASN A O 1
ATOM 1323 N N . ALA A 1 170 ? -9.197 -5.187 -3.198 1.00 84.81 170 ALA A N 1
ATOM 1324 C CA . ALA A 1 170 ? -8.266 -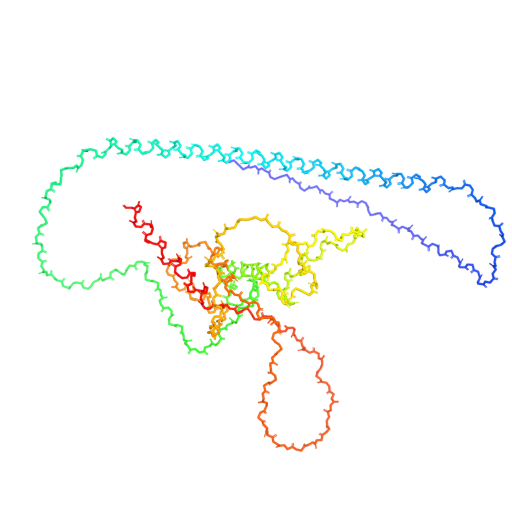5.852 -2.301 1.00 84.81 170 ALA A CA 1
ATOM 1325 C C . ALA A 1 170 ? -8.080 -7.325 -2.692 1.00 84.81 170 ALA A C 1
ATOM 1327 O O . ALA A 1 170 ? -6.942 -7.736 -2.899 1.00 84.81 170 ALA A O 1
ATOM 1328 N N . LEU A 1 171 ? -9.168 -8.069 -2.933 1.00 84.81 171 LEU A N 1
ATOM 1329 C CA . LEU A 1 171 ? -9.111 -9.456 -3.410 1.00 84.81 171 LEU A CA 1
ATOM 1330 C C . LEU A 1 171 ? -8.329 -9.594 -4.725 1.00 84.81 171 LEU A C 1
ATOM 1332 O O . LEU A 1 171 ? -7.475 -10.469 -4.856 1.00 84.81 171 LEU A O 1
ATOM 1336 N N . SER A 1 172 ? -8.575 -8.729 -5.712 1.00 82.62 172 SER A N 1
ATOM 1337 C CA . SER A 1 172 ? -7.851 -8.797 -6.992 1.00 82.62 172 SER A CA 1
ATOM 1338 C C . SER A 1 172 ? -6.346 -8.513 -6.853 1.00 82.62 172 SER A C 1
ATOM 1340 O O . SER A 1 172 ? -5.540 -9.047 -7.625 1.00 82.62 172 SER A O 1
ATOM 1342 N N . LYS A 1 173 ? -5.939 -7.717 -5.855 1.00 83.56 173 LYS A N 1
ATOM 1343 C CA . LYS A 1 173 ? -4.525 -7.495 -5.519 1.00 83.56 173 LYS A CA 1
ATOM 1344 C C . LYS A 1 173 ? -3.913 -8.699 -4.813 1.00 83.56 173 LYS A C 1
ATOM 1346 O O . LYS A 1 173 ? -2.858 -9.167 -5.238 1.00 83.56 173 LYS A O 1
ATOM 1351 N N . THR A 1 174 ? -4.543 -9.208 -3.759 1.00 81.88 174 THR A N 1
ATOM 1352 C CA . THR A 1 174 ? -3.952 -10.253 -2.915 1.00 81.88 174 THR A CA 1
ATOM 1353 C C . THR A 1 174 ? -3.957 -11.621 -3.571 1.00 81.88 174 THR A C 1
ATOM 1355 O O . THR A 1 174 ? -2.917 -12.279 -3.561 1.00 81.88 174 THR A O 1
ATOM 1358 N N . VAL A 1 175 ? -5.052 -12.027 -4.219 1.00 79.44 175 VAL A N 1
ATOM 1359 C CA . VAL A 1 175 ? -5.161 -13.361 -4.840 1.00 79.44 175 VAL A CA 1
ATOM 1360 C C . VAL A 1 175 ? -4.172 -13.526 -5.992 1.00 79.44 175 VAL A C 1
ATOM 1362 O O . VAL A 1 175 ? -3.492 -14.546 -6.088 1.00 79.44 175 VAL A O 1
ATOM 1365 N N . CYS A 1 176 ? -4.007 -12.498 -6.832 1.00 72.19 176 CYS A N 1
ATOM 1366 C CA . CYS A 1 176 ? -3.006 -12.554 -7.898 1.00 72.19 176 CYS A CA 1
ATOM 1367 C C . CYS A 1 176 ? -1.558 -12.446 -7.381 1.00 72.19 176 CYS A C 1
ATOM 1369 O O . CYS A 1 176 ? -0.649 -12.797 -8.130 1.00 72.19 176 CYS A O 1
ATOM 1371 N N . SER A 1 177 ? -1.333 -11.967 -6.150 1.00 75.81 177 SER A N 1
ATOM 1372 C CA . SER A 1 177 ? 0.014 -11.823 -5.570 1.00 75.81 177 SER A CA 1
ATOM 1373 C C . SER A 1 177 ? 0.473 -13.064 -4.802 1.00 75.81 177 SER A C 1
ATOM 1375 O O . SER A 1 177 ? 1.649 -13.403 -4.851 1.00 75.81 177 SER A O 1
ATOM 1377 N N . THR A 1 178 ? -0.437 -13.752 -4.108 1.00 69.00 178 THR A N 1
ATOM 1378 C CA . THR A 1 178 ? -0.106 -14.927 -3.276 1.00 69.00 178 THR A CA 1
ATOM 1379 C C . THR A 1 178 ? -0.035 -16.229 -4.073 1.00 69.00 178 THR A C 1
ATOM 1381 O O . THR A 1 178 ? 0.798 -17.077 -3.765 1.00 69.00 178 THR A O 1
ATOM 1384 N N . ALA A 1 179 ? -0.859 -16.389 -5.115 1.00 65.44 179 ALA A N 1
ATOM 1385 C CA . ALA A 1 179 ? -0.843 -17.572 -5.976 1.00 65.44 179 ALA A CA 1
ATOM 1386 C C . ALA A 1 179 ? -1.240 -17.207 -7.422 1.00 65.44 179 ALA A C 1
ATOM 1388 O O . ALA A 1 179 ? -2.405 -17.354 -7.812 1.00 65.44 179 ALA A O 1
ATOM 1389 N N . PRO A 1 180 ? -0.301 -16.713 -8.251 1.00 66.31 180 PRO A N 1
ATOM 1390 C CA . PRO A 1 180 ? -0.614 -16.274 -9.605 1.00 66.31 180 PRO A CA 1
ATOM 1391 C C . PRO A 1 180 ? -1.011 -17.463 -10.492 1.00 66.31 180 PRO A C 1
ATOM 1393 O O . PRO A 1 180 ? -0.171 -18.209 -10.992 1.00 66.31 180 PRO A O 1
ATOM 1396 N N . CYS A 1 181 ? -2.307 -17.620 -10.748 1.00 69.75 181 CYS A N 1
ATOM 1397 C CA . CYS A 1 181 ? -2.801 -18.542 -11.767 1.00 69.75 181 CYS A CA 1
ATOM 1398 C C . CYS A 1 181 ? -2.392 -18.077 -13.176 1.00 69.75 181 CYS A C 1
ATOM 1400 O O . CYS A 1 181 ? -2.218 -16.883 -13.440 1.00 69.75 181 CYS A O 1
ATOM 1402 N N . ALA A 1 182 ? -2.285 -19.022 -14.119 1.00 66.25 182 ALA A N 1
ATOM 1403 C CA . ALA A 1 182 ? -1.813 -18.766 -15.486 1.00 66.25 182 ALA A CA 1
ATOM 1404 C C . ALA A 1 182 ? -2.613 -17.685 -16.253 1.00 66.25 182 ALA A C 1
ATOM 1406 O O . ALA A 1 182 ? -2.091 -17.120 -17.211 1.00 66.25 182 ALA A O 1
ATOM 1407 N N . GLY A 1 183 ? -3.838 -17.368 -15.810 1.00 61.75 183 GLY A N 1
ATOM 1408 C CA . GLY A 1 183 ? -4.717 -16.347 -16.390 1.00 61.75 183 GLY A CA 1
ATOM 1409 C C . GLY A 1 183 ? -4.972 -15.103 -15.526 1.00 61.75 183 GLY A C 1
ATOM 1410 O O . GLY A 1 183 ? -5.876 -14.345 -15.864 1.00 61.75 183 GLY A O 1
ATOM 1411 N N . CYS A 1 184 ? -4.243 -14.873 -14.422 1.00 59.44 184 CYS A N 1
ATOM 1412 C CA . CYS A 1 184 ? -4.490 -13.692 -13.577 1.00 59.44 184 CYS A CA 1
ATOM 1413 C C . CYS A 1 184 ? -4.109 -12.401 -14.334 1.00 59.44 184 CYS A C 1
ATOM 1415 O O . CYS A 1 184 ? -2.957 -12.275 -14.766 1.00 59.44 184 CYS A O 1
ATOM 1417 N N . PRO A 1 185 ? -5.012 -11.410 -14.472 1.00 55.69 185 PRO A N 1
ATOM 1418 C CA . PRO A 1 185 ? -4.740 -10.180 -15.222 1.00 55.69 185 PRO A CA 1
ATOM 1419 C C . PRO A 1 185 ? -3.562 -9.372 -14.647 1.00 55.69 185 PRO A C 1
ATOM 1421 O O . PRO A 1 185 ? -2.837 -8.725 -15.403 1.00 55.69 185 PRO A O 1
ATOM 1424 N N . ASN A 1 186 ? -3.292 -9.482 -13.340 1.00 52.41 186 ASN A N 1
ATOM 1425 C CA . ASN A 1 186 ? -2.156 -8.820 -12.688 1.00 52.41 186 ASN A CA 1
ATOM 1426 C C . ASN A 1 186 ? -0.791 -9.492 -12.934 1.00 52.41 186 ASN A C 1
ATOM 1428 O O . ASN A 1 186 ? 0.234 -8.857 -12.698 1.00 52.41 186 ASN A O 1
ATOM 1432 N N . ARG A 1 187 ? -0.731 -10.718 -13.482 1.00 55.62 187 ARG A N 1
ATOM 1433 C CA . ARG A 1 187 ? 0.549 -11.410 -13.746 1.00 55.62 187 ARG A CA 1
ATOM 1434 C C . ARG A 1 187 ? 1.429 -10.651 -14.748 1.00 55.62 187 ARG A C 1
ATOM 1436 O O . ARG A 1 187 ? 2.653 -10.699 -14.664 1.00 55.62 187 ARG A O 1
ATOM 1443 N N . LYS A 1 188 ? 0.811 -9.918 -15.682 1.00 52.34 188 LYS A N 1
ATOM 1444 C CA . LYS A 1 188 ? 1.525 -9.180 -16.737 1.00 52.34 188 LYS A CA 1
ATOM 1445 C C . LYS A 1 188 ? 2.273 -7.943 -16.228 1.00 52.34 188 LYS A C 1
ATOM 1447 O O . LYS A 1 188 ? 3.162 -7.473 -16.926 1.00 52.34 188 LYS A O 1
ATOM 1452 N N . ARG A 1 189 ? 1.946 -7.415 -15.040 1.00 51.50 189 ARG A N 1
ATOM 1453 C CA . ARG A 1 189 ? 2.620 -6.221 -14.499 1.00 51.50 189 ARG A CA 1
ATOM 1454 C C . ARG A 1 189 ? 3.946 -6.531 -13.813 1.00 51.50 189 ARG A C 1
ATOM 1456 O O . ARG A 1 189 ? 4.859 -5.726 -13.924 1.00 51.50 189 ARG A O 1
ATOM 1463 N N . THR A 1 190 ? 4.084 -7.693 -13.178 1.00 48.84 190 THR A N 1
ATOM 1464 C CA . THR A 1 190 ? 5.324 -8.049 -12.465 1.00 48.84 190 THR A CA 1
ATOM 1465 C C . THR A 1 190 ? 6.411 -8.574 -13.408 1.00 48.84 190 THR A C 1
ATOM 1467 O O . THR A 1 190 ? 7.586 -8.332 -13.174 1.00 48.84 190 THR A O 1
ATOM 1470 N N . LEU A 1 191 ? 6.039 -9.231 -14.514 1.00 51.34 191 LEU A N 1
ATOM 1471 C CA . LEU A 1 191 ? 7.001 -9.768 -15.493 1.00 51.34 191 LEU A CA 1
ATOM 1472 C C . LEU A 1 191 ? 7.376 -8.782 -16.618 1.00 51.34 191 LEU A C 1
ATOM 1474 O O . LEU A 1 191 ? 8.253 -9.082 -17.419 1.00 51.34 191 LEU A O 1
ATOM 1478 N N . GLY A 1 192 ? 6.723 -7.618 -16.699 1.00 44.62 192 GLY A N 1
ATOM 1479 C CA . GLY A 1 192 ? 6.917 -6.645 -17.782 1.00 44.62 192 GLY A CA 1
ATOM 1480 C C . GLY A 1 192 ? 7.971 -5.562 -17.530 1.00 44.62 192 GLY A C 1
ATOM 1481 O O . GLY A 1 192 ? 8.119 -4.688 -18.375 1.00 44.62 192 GLY A O 1
ATOM 1482 N N . ILE A 1 193 ? 8.671 -5.575 -16.389 1.00 48.50 193 ILE A N 1
ATOM 1483 C CA . ILE A 1 193 ? 9.650 -4.526 -16.029 1.00 48.50 193 ILE A CA 1
ATOM 1484 C C . ILE A 1 193 ? 11.111 -4.968 -16.275 1.00 48.50 193 ILE A C 1
ATOM 1486 O O . ILE A 1 193 ? 12.012 -4.150 -16.153 1.00 48.50 193 ILE A O 1
ATOM 1490 N N . MET A 1 194 ? 11.383 -6.216 -16.687 1.00 47.91 194 MET A N 1
ATOM 1491 C CA . MET A 1 194 ? 12.769 -6.727 -16.795 1.00 47.91 194 MET A CA 1
ATOM 1492 C C . MET A 1 194 ? 13.164 -7.356 -18.141 1.00 47.91 194 MET A C 1
ATOM 1494 O O . MET A 1 194 ? 14.123 -8.115 -18.192 1.00 47.91 194 MET A O 1
ATOM 1498 N N . LEU A 1 195 ? 12.472 -7.057 -19.243 1.00 49.69 195 LEU A N 1
ATOM 1499 C CA . LEU A 1 195 ? 12.851 -7.576 -20.567 1.00 49.69 195 LEU A CA 1
ATOM 1500 C C . LEU A 1 195 ? 13.070 -6.447 -21.580 1.00 49.69 195 LEU A C 1
ATOM 1502 O O . LEU A 1 195 ? 12.270 -6.286 -22.492 1.00 49.69 195 LEU A O 1
ATOM 1506 N N . ASP A 1 196 ? 14.145 -5.673 -21.404 1.00 38.28 196 ASP A N 1
ATOM 1507 C CA . ASP A 1 196 ? 14.840 -5.010 -22.529 1.00 38.28 196 ASP A CA 1
ATOM 1508 C C . ASP A 1 196 ? 16.325 -4.687 -22.230 1.00 38.28 196 ASP A C 1
ATOM 1510 O O . ASP A 1 196 ? 16.931 -3.833 -22.871 1.00 38.28 196 ASP A O 1
ATOM 1514 N N . GLU A 1 197 ? 16.953 -5.361 -21.259 1.00 58.09 197 GLU A N 1
ATOM 1515 C CA . GLU A 1 197 ? 18.396 -5.214 -21.038 1.00 58.09 197 GLU A CA 1
ATOM 1516 C C . GLU A 1 197 ? 19.015 -6.598 -20.830 1.00 58.09 197 GLU A C 1
ATOM 1518 O O . GLU A 1 197 ? 18.783 -7.260 -19.820 1.00 58.09 197 GLU A O 1
ATOM 1523 N N . GLU A 1 198 ? 19.737 -7.063 -21.853 1.00 47.72 198 GLU A N 1
ATOM 1524 C CA . GLU A 1 198 ? 20.548 -8.280 -21.848 1.00 47.72 198 GLU A CA 1
ATOM 1525 C C . GLU A 1 198 ? 21.659 -8.155 -20.795 1.00 47.72 198 GLU A C 1
ATOM 1527 O O . GLU A 1 198 ? 22.790 -7.774 -21.095 1.00 47.72 198 GLU A O 1
ATOM 1532 N N . VAL A 1 199 ? 21.332 -8.448 -19.539 1.00 50.75 199 VAL A N 1
ATOM 1533 C CA . VAL A 1 199 ? 22.317 -8.632 -18.475 1.00 50.75 199 VAL A CA 1
ATOM 1534 C C . VAL A 1 199 ? 22.210 -10.074 -18.001 1.00 50.75 199 VAL A C 1
ATOM 1536 O O . VAL A 1 199 ? 21.152 -10.522 -17.560 1.00 50.75 199 VAL A O 1
ATOM 1539 N N . ASP A 1 200 ? 23.311 -10.802 -18.160 1.00 50.94 200 ASP A N 1
ATOM 1540 C CA . ASP A 1 200 ? 23.507 -12.194 -17.763 1.00 50.94 200 ASP A CA 1
ATOM 1541 C C . ASP A 1 200 ? 23.179 -12.365 -16.266 1.00 50.94 200 ASP A C 1
ATOM 1543 O O . ASP A 1 200 ? 23.933 -11.933 -15.394 1.00 50.94 200 ASP A O 1
ATOM 1547 N N . MET A 1 201 ? 21.988 -12.898 -15.965 1.00 53.84 201 MET A N 1
ATOM 1548 C CA . MET A 1 201 ? 21.439 -13.011 -14.609 1.00 53.84 201 MET A CA 1
ATOM 1549 C C . MET A 1 201 ? 21.138 -14.479 -14.276 1.00 53.84 201 MET A C 1
ATOM 1551 O O . MET A 1 201 ? 19.987 -14.884 -14.117 1.00 53.84 201 MET A O 1
ATOM 1555 N N . THR A 1 202 ? 22.184 -15.299 -14.164 1.00 52.12 202 THR A N 1
ATOM 1556 C CA . THR A 1 202 ? 22.072 -16.709 -13.751 1.00 52.12 202 THR A CA 1
ATOM 1557 C C . THR A 1 202 ? 22.141 -16.939 -12.236 1.00 52.12 202 THR A C 1
ATOM 1559 O O . THR A 1 202 ? 22.035 -18.086 -11.816 1.00 52.12 202 THR A O 1
ATOM 1562 N N . GLU A 1 203 ? 22.271 -15.905 -11.390 1.00 50.16 203 GLU A N 1
ATOM 1563 C CA . GLU A 1 203 ? 22.644 -16.118 -9.973 1.00 50.16 203 GLU A CA 1
ATOM 1564 C C . GLU A 1 203 ? 21.627 -15.664 -8.899 1.00 50.16 203 GLU A C 1
ATOM 1566 O O . GLU A 1 203 ? 21.820 -15.966 -7.728 1.00 50.16 203 GLU A O 1
ATOM 1571 N N . TYR A 1 204 ? 20.491 -15.038 -9.248 1.00 50.53 204 TYR A N 1
ATOM 1572 C CA . TYR A 1 204 ? 19.558 -14.476 -8.239 1.00 50.53 204 TYR A CA 1
ATOM 1573 C C . TYR A 1 204 ? 18.094 -14.962 -8.303 1.00 50.53 204 TYR A C 1
ATOM 1575 O O . TYR A 1 204 ? 17.193 -14.313 -7.776 1.00 50.53 204 TYR A O 1
ATOM 1583 N N . THR A 1 205 ? 17.815 -16.134 -8.882 1.00 48.38 205 THR A N 1
ATOM 1584 C CA . THR A 1 205 ? 16.444 -16.700 -8.954 1.00 48.38 205 THR A CA 1
ATOM 1585 C C . THR A 1 205 ? 16.059 -17.635 -7.792 1.00 48.38 205 THR A C 1
ATOM 1587 O O . THR A 1 205 ? 15.079 -18.370 -7.897 1.00 48.38 205 THR A O 1
ATOM 1590 N N . ASN A 1 206 ? 16.771 -17.601 -6.659 1.00 49.34 206 ASN A N 1
ATOM 1591 C CA . ASN A 1 206 ? 16.637 -18.631 -5.617 1.00 49.34 206 ASN A CA 1
ATOM 1592 C C . ASN A 1 206 ? 15.588 -18.401 -4.506 1.00 49.34 206 ASN A C 1
ATOM 1594 O O . ASN A 1 206 ? 15.365 -19.331 -3.738 1.00 49.34 206 ASN A O 1
ATOM 1598 N N . ASP A 1 207 ? 14.869 -17.272 -4.436 1.00 45.31 207 ASP A N 1
ATOM 1599 C CA . ASP A 1 207 ? 14.053 -16.964 -3.235 1.00 45.31 207 ASP A CA 1
ATOM 1600 C C . ASP A 1 207 ? 12.519 -16.925 -3.398 1.00 45.31 207 ASP A C 1
ATOM 1602 O O . ASP A 1 207 ? 11.812 -16.474 -2.499 1.00 45.31 207 ASP A O 1
ATOM 1606 N N . LEU A 1 208 ? 11.937 -17.442 -4.488 1.00 48.56 208 LEU A N 1
ATOM 1607 C CA . LEU A 1 208 ? 10.467 -17.540 -4.613 1.00 48.56 208 LEU A CA 1
ATOM 1608 C C . LEU A 1 208 ? 9.978 -18.962 -4.914 1.00 48.56 208 LEU A C 1
ATOM 1610 O O . LEU A 1 208 ? 9.360 -19.228 -5.944 1.00 48.56 208 LEU A O 1
ATOM 1614 N N . CYS A 1 209 ? 10.212 -19.884 -3.976 1.00 47.44 209 CYS A N 1
ATOM 1615 C CA . CYS A 1 209 ? 9.652 -21.235 -4.034 1.00 47.44 209 CYS A CA 1
ATOM 1616 C C . CYS A 1 209 ? 8.367 -21.338 -3.190 1.00 47.44 209 CYS A C 1
ATOM 1618 O O . CYS A 1 209 ? 8.396 -21.435 -1.963 1.00 47.44 209 CYS A O 1
ATOM 1620 N N . CYS A 1 210 ? 7.210 -21.317 -3.857 1.00 46.97 210 CYS A N 1
ATOM 1621 C CA . CYS A 1 210 ? 5.883 -21.413 -3.245 1.00 46.97 210 CYS A CA 1
ATOM 1622 C C . CYS A 1 210 ? 5.542 -22.854 -2.811 1.00 46.97 210 CYS A C 1
ATOM 1624 O O . CYS A 1 210 ? 4.690 -23.494 -3.423 1.00 46.97 210 CYS A O 1
ATOM 1626 N N . GLY A 1 211 ? 6.210 -23.384 -1.780 1.00 40.34 211 GLY A N 1
ATOM 1627 C CA . GLY A 1 211 ? 5.706 -24.467 -0.912 1.00 40.34 211 GLY A CA 1
ATOM 1628 C C . GLY A 1 211 ? 5.262 -25.801 -1.544 1.00 40.34 211 GLY A C 1
ATOM 1629 O O . GLY A 1 211 ? 4.735 -26.650 -0.833 1.00 40.34 211 GLY A O 1
ATOM 1630 N N . THR A 1 212 ? 5.456 -26.021 -2.846 1.00 46.66 212 THR A N 1
ATOM 1631 C CA . THR A 1 212 ? 5.121 -27.268 -3.550 1.00 46.66 212 THR A CA 1
ATOM 1632 C C . THR A 1 212 ? 6.252 -27.626 -4.520 1.00 46.66 212 THR A C 1
ATOM 1634 O O . THR A 1 212 ? 6.299 -27.127 -5.646 1.00 46.66 212 THR A O 1
ATOM 1637 N N . PRO A 1 213 ? 7.197 -28.490 -4.105 1.00 50.44 213 PRO A N 1
ATOM 1638 C CA . PRO A 1 213 ? 8.395 -28.795 -4.893 1.00 50.44 213 PRO A CA 1
ATOM 1639 C C . PRO A 1 213 ? 8.089 -29.534 -6.205 1.00 50.44 213 PRO A C 1
ATOM 1641 O O . PRO A 1 213 ? 8.899 -29.522 -7.121 1.00 50.44 213 PRO A O 1
ATOM 1644 N N . SER A 1 214 ? 6.908 -30.139 -6.340 1.00 48.78 214 SER A N 1
ATOM 1645 C CA . SER A 1 214 ? 6.495 -30.870 -7.544 1.00 48.78 214 SER A CA 1
ATOM 1646 C C . SER A 1 214 ? 6.011 -29.983 -8.700 1.00 48.78 214 SER A C 1
ATOM 1648 O O . SER A 1 214 ? 5.862 -30.481 -9.813 1.00 48.78 214 SER A O 1
ATOM 1650 N N . LEU A 1 215 ? 5.767 -28.688 -8.465 1.00 50.03 215 LEU A N 1
ATOM 1651 C CA . LEU A 1 215 ? 5.318 -27.732 -9.491 1.00 50.03 215 LEU A CA 1
ATOM 1652 C C . LEU A 1 215 ? 6.422 -26.759 -9.928 1.00 50.03 215 LEU A C 1
ATOM 1654 O O . LEU A 1 215 ? 6.303 -26.120 -10.975 1.00 50.03 215 LEU A O 1
ATOM 1658 N N . CYS A 1 216 ? 7.506 -26.664 -9.158 1.00 47.97 216 CYS A N 1
ATOM 1659 C CA . CYS A 1 216 ? 8.691 -25.913 -9.537 1.00 47.97 216 CYS A CA 1
ATOM 1660 C C . CYS A 1 216 ? 9.547 -26.805 -10.444 1.00 47.97 216 CYS A C 1
ATOM 1662 O O . CYS A 1 216 ? 10.262 -27.682 -9.973 1.00 47.97 216 CYS A O 1
ATOM 1664 N N . GLY A 1 217 ? 9.441 -26.627 -11.763 1.00 42.34 217 GLY A N 1
ATOM 1665 C CA . GLY A 1 217 ? 10.126 -27.438 -12.783 1.00 42.34 217 GLY A CA 1
ATOM 1666 C C . GLY A 1 217 ? 11.662 -27.357 -12.790 1.00 42.34 217 GLY A C 1
ATOM 1667 O O . GLY A 1 217 ? 12.284 -27.775 -13.768 1.00 42.34 217 GLY A O 1
ATOM 1668 N N . SER A 1 218 ? 12.281 -26.838 -11.732 1.00 47.06 218 SER A N 1
ATOM 1669 C CA . SER A 1 218 ? 13.729 -26.795 -11.562 1.00 47.06 218 SER A CA 1
ATOM 1670 C C . SER A 1 218 ? 14.211 -28.114 -10.962 1.00 47.06 218 SER A C 1
ATOM 1672 O O . SER A 1 218 ? 14.003 -28.406 -9.789 1.00 47.06 218 SER A O 1
ATOM 1674 N N . LYS A 1 219 ? 14.883 -28.926 -11.781 1.00 47.38 219 LYS A N 1
ATOM 1675 C CA . LYS A 1 219 ? 15.419 -30.255 -11.434 1.00 47.38 219 LYS A CA 1
ATOM 1676 C C . LYS A 1 219 ? 16.576 -30.246 -10.409 1.00 47.38 219 LYS A C 1
ATOM 1678 O O . LYS A 1 219 ? 17.310 -31.225 -10.340 1.00 47.38 219 LYS A O 1
ATOM 1683 N N . THR A 1 220 ? 16.777 -29.185 -9.626 1.00 45.09 220 THR A N 1
ATOM 1684 C CA . THR A 1 220 ? 17.976 -29.020 -8.777 1.00 45.09 220 THR A CA 1
ATOM 1685 C C . THR A 1 220 ? 17.692 -28.490 -7.369 1.00 45.09 220 THR A C 1
ATOM 1687 O O . THR A 1 220 ? 18.478 -27.724 -6.824 1.00 45.09 220 THR A O 1
ATOM 1690 N N . CYS A 1 221 ? 16.622 -28.949 -6.717 1.00 40.41 221 CYS A N 1
ATOM 1691 C CA . CYS A 1 221 ? 16.584 -28.968 -5.248 1.00 40.41 221 CYS A CA 1
ATOM 1692 C C . CYS A 1 221 ? 17.296 -30.242 -4.755 1.00 40.41 221 CYS A C 1
ATOM 1694 O O . CYS A 1 221 ? 16.650 -31.176 -4.289 1.00 40.41 221 CYS A O 1
ATOM 1696 N N . GLY A 1 222 ? 18.613 -30.317 -4.967 1.00 37.78 222 GLY A N 1
ATOM 1697 C CA . GLY A 1 222 ? 19.441 -31.488 -4.672 1.00 37.78 222 GLY A CA 1
ATOM 1698 C C . GLY A 1 222 ? 20.580 -31.158 -3.709 1.00 37.78 222 GLY A C 1
ATOM 1699 O O . GLY A 1 222 ? 21.484 -30.414 -4.064 1.00 37.78 222 GLY A O 1
ATOM 1700 N N . GLU A 1 223 ? 20.478 -31.722 -2.505 1.00 40.66 223 GLU A N 1
ATOM 1701 C CA . GLU A 1 223 ? 21.549 -32.151 -1.590 1.00 40.66 223 GLU A CA 1
ATOM 1702 C C . GLU A 1 223 ? 22.777 -31.238 -1.406 1.00 40.66 223 GLU A C 1
ATOM 1704 O O . GLU A 1 223 ? 23.833 -31.434 -2.000 1.00 40.66 223 GLU A O 1
ATOM 1709 N N . GLY A 1 224 ? 22.670 -30.317 -0.442 1.00 38.53 224 GLY A N 1
ATOM 1710 C CA . GLY A 1 224 ? 23.806 -29.695 0.242 1.00 38.53 224 GLY A CA 1
ATOM 1711 C C . GLY A 1 224 ? 23.777 -30.009 1.741 1.00 38.53 224 GLY A C 1
ATOM 1712 O O . GLY A 1 224 ? 23.230 -29.244 2.527 1.00 38.53 224 GLY A O 1
ATOM 1713 N N . SER A 1 225 ? 24.341 -31.158 2.120 1.00 43.34 225 SER A N 1
ATOM 1714 C CA . SER A 1 225 ? 24.713 -31.530 3.497 1.00 43.34 225 SER A CA 1
ATOM 1715 C C . SER A 1 225 ? 25.891 -30.632 3.935 1.00 43.34 225 SER A C 1
ATOM 1717 O O . SER A 1 225 ? 26.813 -30.448 3.148 1.00 43.34 225 SER A O 1
ATOM 1719 N N . LEU A 1 226 ? 25.929 -29.981 5.107 1.00 41.62 226 LEU A N 1
ATOM 1720 C CA . LEU A 1 226 ? 26.151 -30.580 6.429 1.00 41.62 226 LEU A CA 1
ATOM 1721 C C . LEU A 1 226 ? 25.911 -29.551 7.574 1.00 41.62 226 LEU A C 1
ATOM 1723 O O . LEU A 1 226 ? 26.414 -28.433 7.521 1.00 41.62 226 LEU A O 1
ATOM 1727 N N . SER A 1 227 ? 25.263 -30.024 8.649 1.00 41.75 227 SER A N 1
ATOM 1728 C CA . SER A 1 227 ? 25.490 -29.700 10.081 1.00 41.75 227 SER A CA 1
ATOM 1729 C C . SER A 1 227 ? 25.114 -28.326 10.687 1.00 41.75 227 SER A C 1
ATOM 1731 O O . SER A 1 227 ? 25.938 -27.418 10.729 1.00 41.75 227 SER A O 1
ATOM 1733 N N . SER A 1 228 ? 23.962 -28.248 11.380 1.00 39.06 228 SER A N 1
ATOM 1734 C CA . SER A 1 228 ? 23.911 -28.075 12.858 1.00 39.06 228 SER A CA 1
ATOM 1735 C C . SER A 1 228 ? 22.492 -27.900 13.441 1.00 39.06 228 SER A C 1
ATOM 1737 O O . SER A 1 228 ? 21.720 -27.057 13.003 1.00 39.06 228 SER A O 1
ATOM 1739 N N . SER A 1 229 ? 22.237 -28.700 14.485 1.00 38.22 229 SER A N 1
ATOM 1740 C CA . SER A 1 229 ? 21.355 -28.508 15.656 1.00 38.22 229 SER A CA 1
ATOM 1741 C C . SER A 1 229 ? 19.841 -28.258 15.493 1.00 38.22 229 SER A C 1
ATOM 1743 O O . SER A 1 229 ? 19.378 -27.127 15.385 1.00 38.22 229 SER A O 1
ATOM 1745 N N . SER A 1 230 ? 19.100 -29.366 15.627 1.00 43.88 230 SER A N 1
ATOM 1746 C CA . SER A 1 230 ? 18.045 -29.632 16.632 1.00 43.88 230 SER A CA 1
ATOM 1747 C C . SER A 1 230 ? 16.889 -28.637 16.852 1.00 43.88 230 SER A C 1
ATOM 1749 O O . SER A 1 230 ? 17.049 -27.571 17.440 1.00 43.88 230 SER A O 1
ATOM 1751 N N . ASP A 1 231 ? 15.697 -29.160 16.535 1.00 44.12 231 ASP A N 1
ATOM 1752 C CA . ASP A 1 231 ? 14.480 -29.129 17.358 1.00 44.12 231 ASP A CA 1
ATOM 1753 C C . ASP A 1 231 ? 13.689 -27.821 17.475 1.00 44.12 231 ASP A C 1
ATOM 1755 O O . ASP A 1 231 ? 13.618 -27.249 18.550 1.00 44.12 231 ASP A O 1
ATOM 1759 N N . PHE A 1 232 ? 12.970 -27.412 16.417 1.00 45.66 232 PHE A N 1
ATOM 1760 C CA . PHE A 1 232 ? 11.677 -26.702 16.587 1.00 45.66 232 PHE A CA 1
ATOM 1761 C C . PHE A 1 232 ? 10.688 -26.799 15.401 1.00 45.66 232 PHE A C 1
ATOM 1763 O O . PHE A 1 232 ? 9.655 -26.130 15.391 1.00 45.66 232 PHE A O 1
ATOM 1770 N N . ALA A 1 233 ? 10.932 -27.657 14.404 1.00 39.84 233 ALA A N 1
ATOM 1771 C CA . ALA A 1 233 ? 10.082 -27.776 13.212 1.00 39.84 233 ALA A CA 1
ATOM 1772 C C . ALA A 1 233 ? 9.190 -29.032 13.235 1.00 39.84 233 ALA A C 1
ATOM 1774 O O . ALA A 1 233 ? 9.213 -29.866 12.336 1.00 39.84 233 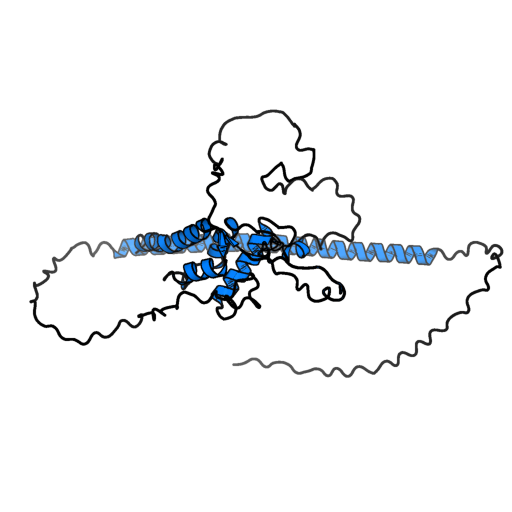ALA A O 1
ATOM 1775 N N . SER A 1 234 ? 8.368 -29.169 14.269 1.00 43.12 234 SER A N 1
ATOM 1776 C CA . SER A 1 234 ? 7.193 -30.045 14.256 1.00 43.12 234 SER A CA 1
ATOM 1777 C C . SER A 1 234 ? 6.053 -29.239 14.845 1.00 43.12 234 SER A C 1
ATOM 1779 O O . SER A 1 234 ? 6.126 -28.930 16.023 1.00 43.12 234 SER A O 1
ATOM 1781 N N . LEU A 1 235 ? 5.093 -28.825 14.001 1.00 38.06 235 LEU A N 1
ATOM 1782 C CA . LEU A 1 235 ? 3.696 -28.431 14.311 1.00 38.06 235 LEU A CA 1
ATOM 1783 C C . LEU A 1 235 ? 3.013 -27.561 13.221 1.00 38.06 235 LEU A C 1
ATOM 1785 O O . LEU A 1 235 ? 1.900 -27.087 13.427 1.00 38.06 235 LEU A O 1
ATOM 1789 N N . ARG A 1 236 ? 3.579 -27.392 12.016 1.00 40.78 236 ARG A N 1
ATOM 1790 C CA . ARG A 1 236 ? 2.824 -26.850 10.859 1.00 40.78 236 ARG A CA 1
ATOM 1791 C C . ARG A 1 236 ? 2.868 -27.769 9.642 1.00 40.78 236 ARG A C 1
ATOM 1793 O O . ARG A 1 236 ? 3.151 -27.344 8.532 1.00 40.78 236 ARG A O 1
ATOM 1800 N N . SER A 1 237 ? 2.562 -29.045 9.858 1.00 38.28 237 SER A N 1
ATOM 1801 C CA . SER A 1 237 ? 2.090 -29.916 8.782 1.00 38.28 237 SER A CA 1
ATOM 1802 C C . SER A 1 237 ? 0.581 -30.042 8.949 1.00 38.28 237 SER A C 1
ATOM 1804 O O . SER A 1 237 ? 0.071 -30.929 9.632 1.00 38.28 237 SER A O 1
ATOM 1806 N N . VAL A 1 238 ? -0.139 -29.050 8.423 1.00 41.59 238 VAL A N 1
ATOM 1807 C CA . VAL A 1 238 ? -1.593 -29.122 8.293 1.00 41.59 238 VAL A CA 1
ATOM 1808 C C . VAL A 1 238 ? -1.857 -30.258 7.320 1.00 41.59 238 VAL A C 1
ATOM 1810 O O . VAL A 1 238 ? -1.549 -30.154 6.135 1.00 41.59 238 VAL A O 1
ATOM 1813 N N . SER A 1 239 ? -2.378 -31.366 7.846 1.00 34.78 239 SER A N 1
ATOM 1814 C CA . SER A 1 239 ? -3.025 -32.394 7.043 1.00 34.78 239 SER A CA 1
ATOM 1815 C C . SER A 1 239 ? -3.967 -31.701 6.068 1.00 34.78 239 SER A C 1
ATOM 1817 O O . SER A 1 239 ? -5.014 -31.194 6.471 1.00 34.78 239 SER A O 1
ATOM 1819 N N . SER A 1 240 ? -3.625 -31.726 4.786 1.00 42.34 240 SER A N 1
ATOM 1820 C CA . SER A 1 240 ? -4.571 -31.598 3.689 1.00 42.34 240 SER A CA 1
ATOM 1821 C C . SER A 1 240 ? -5.494 -32.816 3.735 1.00 42.34 240 SER A C 1
ATOM 1823 O O . SER A 1 240 ? -5.431 -33.726 2.911 1.00 42.34 240 SER A O 1
ATOM 1825 N N . ARG A 1 241 ? -6.362 -32.859 4.756 1.00 41.75 241 ARG A N 1
ATOM 1826 C CA . ARG A 1 241 ? -7.573 -33.666 4.720 1.00 41.75 241 ARG A CA 1
ATOM 1827 C C . ARG A 1 241 ? -8.264 -33.259 3.431 1.00 41.75 241 ARG A C 1
ATOM 1829 O O . ARG A 1 241 ? -8.631 -32.100 3.276 1.00 41.75 241 ARG A O 1
ATOM 1836 N N . ALA A 1 242 ? -8.444 -34.212 2.527 1.00 48.25 242 ALA A N 1
ATOM 1837 C CA . ALA A 1 242 ? -9.270 -34.084 1.335 1.00 48.25 242 ALA A CA 1
ATOM 1838 C C . ALA A 1 242 ? -10.766 -33.961 1.704 1.00 48.25 242 ALA A C 1
ATOM 1840 O O . ALA A 1 242 ? -11.622 -34.601 1.102 1.00 48.25 242 ALA A O 1
ATOM 1841 N N . GLY A 1 243 ? -11.089 -33.174 2.735 1.00 51.00 243 GLY A N 1
ATOM 1842 C CA . GLY A 1 243 ? -12.409 -32.605 2.895 1.00 51.00 243 GLY A CA 1
ATOM 1843 C C . GLY A 1 243 ? -12.533 -31.565 1.798 1.00 51.00 243 GLY A C 1
ATOM 1844 O O . GLY A 1 243 ? -11.723 -30.647 1.724 1.00 51.00 243 GLY A O 1
ATOM 1845 N N . SER A 1 244 ? -13.484 -31.760 0.896 1.00 62.56 244 SER A N 1
ATOM 1846 C CA . SER A 1 244 ? -13.844 -30.776 -0.114 1.00 62.56 244 SER A CA 1
ATOM 1847 C C . SER A 1 244 ? -14.186 -29.461 0.586 1.00 62.56 244 SER A C 1
ATOM 1849 O O . SER A 1 244 ? -15.300 -29.323 1.097 1.00 62.56 244 SER A O 1
ATOM 1851 N N . SER A 1 245 ? -13.237 -28.523 0.657 1.00 73.25 245 SER A N 1
ATOM 1852 C CA . SER A 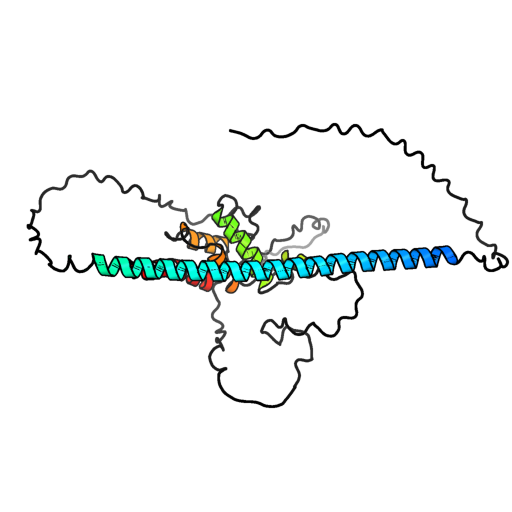1 245 ? -13.524 -27.156 1.075 1.00 73.25 245 SER A CA 1
ATOM 1853 C C . SER A 1 245 ? -14.657 -26.663 0.191 1.00 73.25 245 SER A C 1
ATOM 1855 O O . SER A 1 245 ? -14.539 -26.698 -1.038 1.00 73.25 245 SER A O 1
ATOM 1857 N N . ALA A 1 246 ? -15.784 -26.296 0.791 1.00 89.00 246 ALA A N 1
ATOM 1858 C CA . ALA A 1 246 ? -16.888 -25.746 0.034 1.00 89.00 246 ALA A CA 1
ATOM 1859 C C . ALA A 1 246 ? -16.414 -24.416 -0.574 1.00 89.00 246 ALA A C 1
ATOM 1861 O O . ALA A 1 246 ? -16.131 -23.450 0.132 1.00 89.00 246 ALA A O 1
ATOM 1862 N N . GLU A 1 247 ? -16.247 -24.395 -1.895 1.00 91.06 247 GLU A N 1
ATOM 1863 C CA . GLU A 1 247 ? -15.967 -23.167 -2.631 1.00 91.06 247 GLU A CA 1
ATOM 1864 C C . GLU A 1 247 ? -17.279 -22.394 -2.775 1.00 91.06 247 GLU A C 1
ATOM 1866 O O . GLU A 1 247 ? -18.258 -22.911 -3.321 1.00 91.06 247 GLU A O 1
ATOM 1871 N N . MET A 1 248 ? -17.295 -21.141 -2.328 1.00 91.00 248 MET A N 1
ATOM 1872 C CA . MET A 1 248 ? -18.430 -20.244 -2.506 1.00 91.00 248 MET A CA 1
ATOM 1873 C C . MET A 1 248 ? -18.090 -19.094 -3.470 1.00 91.00 248 MET A C 1
ATOM 1875 O O . MET A 1 248 ? -16.936 -18.665 -3.560 1.00 91.00 248 MET A O 1
ATOM 1879 N N . PRO A 1 249 ? -19.064 -18.565 -4.229 1.00 89.38 249 PRO A N 1
ATOM 1880 C CA . PRO A 1 249 ? -18.841 -17.406 -5.089 1.00 89.38 249 PRO A CA 1
ATOM 1881 C C . PRO A 1 249 ? -18.450 -16.155 -4.287 1.00 89.38 249 PRO A C 1
ATOM 1883 O O . PRO A 1 249 ? -19.026 -15.890 -3.231 1.00 89.38 249 PRO A O 1
ATOM 1886 N N . ALA A 1 250 ? -17.541 -15.325 -4.813 1.00 87.56 250 ALA A N 1
ATOM 1887 C CA . ALA A 1 250 ? -17.097 -14.103 -4.130 1.00 87.56 250 ALA A CA 1
ATOM 1888 C C . ALA A 1 250 ? -18.237 -13.114 -3.796 1.00 87.56 250 ALA A C 1
ATOM 1890 O O . ALA A 1 250 ? -18.163 -12.403 -2.795 1.00 87.56 250 ALA A O 1
ATOM 1891 N N . ASN A 1 251 ? -19.314 -13.076 -4.594 1.00 86.62 251 ASN A N 1
ATOM 1892 C CA . ASN A 1 251 ? -20.493 -12.254 -4.289 1.00 86.62 251 ASN A CA 1
ATOM 1893 C C . ASN A 1 251 ? -21.241 -12.751 -3.044 1.00 86.62 251 ASN A C 1
ATOM 1895 O O . ASN A 1 251 ? -21.738 -11.936 -2.272 1.00 86.62 251 ASN A O 1
ATOM 1899 N N . GLU A 1 252 ? -21.301 -14.065 -2.834 1.00 90.56 252 GLU A N 1
ATOM 1900 C CA . GLU A 1 252 ? -21.947 -14.642 -1.656 1.00 90.56 252 GLU A CA 1
ATOM 1901 C C . GLU A 1 252 ? -21.088 -14.427 -0.405 1.00 90.56 252 GLU A C 1
ATOM 1903 O O . GLU A 1 252 ? -21.606 -14.022 0.633 1.00 90.56 252 GLU A O 1
ATOM 1908 N N . ALA A 1 253 ? -19.764 -14.570 -0.530 1.00 91.94 253 ALA A N 1
AT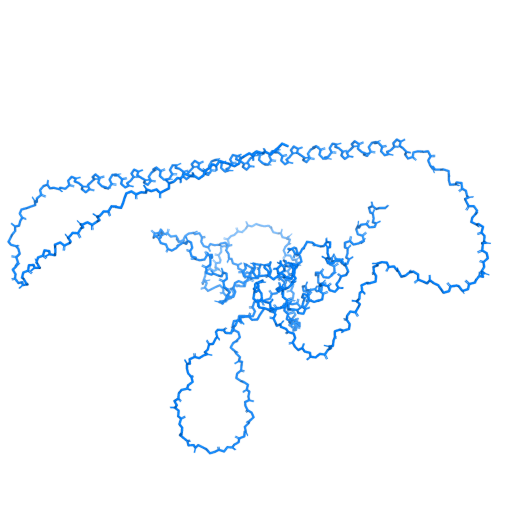OM 1909 C CA . ALA A 1 253 ? -18.822 -14.232 0.537 1.00 91.94 253 ALA A CA 1
ATOM 1910 C C . ALA A 1 253 ? -18.989 -12.772 1.002 1.00 91.94 253 ALA A C 1
ATOM 1912 O O . ALA A 1 253 ? -19.088 -12.498 2.199 1.00 91.94 253 ALA A O 1
ATOM 1913 N N . TRP A 1 254 ? -19.092 -11.830 0.057 1.00 89.75 254 TRP A N 1
ATOM 1914 C CA . TRP A 1 254 ? -19.321 -10.420 0.380 1.00 89.75 254 TRP A CA 1
ATOM 1915 C C . TRP A 1 254 ? -20.677 -10.177 1.054 1.00 89.75 254 TRP A C 1
ATOM 1917 O O . TRP A 1 254 ? -20.747 -9.434 2.033 1.00 89.75 254 TRP A O 1
ATOM 1927 N N . ARG A 1 255 ? -21.752 -10.826 0.582 1.00 90.88 255 ARG A N 1
ATOM 1928 C CA . ARG A 1 255 ? -23.078 -10.730 1.219 1.00 90.88 255 ARG A CA 1
ATOM 1929 C C . ARG A 1 255 ? -23.039 -11.168 2.680 1.00 90.88 255 ARG A C 1
ATOM 1931 O O . ARG A 1 255 ? -23.604 -10.470 3.518 1.00 90.88 255 ARG A O 1
ATOM 1938 N N . GLN A 1 256 ? -22.351 -12.269 2.988 1.00 93.69 256 GLN A N 1
ATOM 1939 C CA . GLN A 1 256 ? -22.221 -12.753 4.364 1.00 93.69 256 GLN A CA 1
ATOM 1940 C C . GLN A 1 256 ? -21.447 -11.772 5.250 1.00 93.69 256 GLN A C 1
ATOM 1942 O O . GLN A 1 256 ? -21.893 -11.462 6.353 1.00 93.69 256 GLN A O 1
ATOM 1947 N N . LEU A 1 257 ? -20.332 -11.222 4.758 1.00 92.19 257 LEU A N 1
ATOM 1948 C CA . LEU A 1 257 ? -19.561 -10.214 5.495 1.00 92.19 257 LEU A CA 1
ATOM 1949 C C . LEU A 1 257 ? -20.372 -8.936 5.735 1.00 92.19 257 LEU A C 1
ATOM 1951 O O . LEU A 1 257 ? -20.343 -8.387 6.834 1.00 92.19 257 LEU A O 1
ATOM 1955 N N . ARG A 1 258 ? -21.137 -8.483 4.736 1.00 91.06 258 ARG A N 1
ATOM 1956 C CA . ARG A 1 258 ? -21.966 -7.274 4.829 1.00 91.06 258 ARG A CA 1
ATOM 1957 C C . ARG A 1 258 ? -23.168 -7.437 5.757 1.00 91.06 258 ARG A C 1
ATOM 1959 O O . ARG A 1 258 ? -23.581 -6.463 6.379 1.00 91.06 258 ARG A O 1
ATOM 1966 N N . ALA A 1 259 ? -23.719 -8.644 5.864 1.00 93.19 259 ALA A N 1
ATOM 1967 C CA . ALA A 1 259 ? -24.796 -8.941 6.806 1.00 93.19 259 ALA A CA 1
ATOM 1968 C C . ALA A 1 259 ? -24.346 -8.816 8.274 1.00 93.19 259 ALA A C 1
ATOM 1970 O O . ALA A 1 259 ? -25.183 -8.737 9.172 1.00 93.19 259 ALA A O 1
ATOM 1971 N N . HIS A 1 260 ? -23.035 -8.779 8.536 1.00 94.19 260 HIS A N 1
ATOM 1972 C CA . HIS A 1 260 ? -22.516 -8.645 9.885 1.00 94.19 260 HIS A CA 1
ATOM 1973 C C . HIS A 1 260 ? -22.666 -7.199 10.406 1.00 94.19 260 HIS A C 1
ATOM 1975 O O . HIS A 1 260 ? -22.173 -6.264 9.770 1.00 94.19 260 HIS A O 1
ATOM 1981 N N . PRO A 1 261 ? -23.241 -6.977 11.606 1.00 93.94 261 PRO A N 1
ATOM 1982 C CA . PRO A 1 261 ? -23.515 -5.631 12.129 1.00 93.94 261 PRO A CA 1
ATOM 1983 C C . PRO A 1 261 ? -22.254 -4.773 12.324 1.00 93.94 261 PRO A C 1
ATOM 1985 O O . PRO A 1 261 ? -22.319 -3.547 12.295 1.00 93.94 261 PRO A O 1
ATOM 1988 N N . ASN A 1 262 ? -21.091 -5.410 12.495 1.00 90.88 262 ASN A N 1
ATOM 1989 C CA . ASN A 1 262 ? -19.820 -4.723 12.752 1.00 90.88 262 ASN A CA 1
ATOM 1990 C C . ASN A 1 262 ? -18.973 -4.456 11.500 1.00 90.88 262 ASN A C 1
ATOM 1992 O O . ASN A 1 262 ? -17.843 -3.987 11.633 1.00 90.88 262 ASN A O 1
ATOM 1996 N N . ILE A 1 263 ? -19.468 -4.759 10.296 1.00 91.38 263 ILE A N 1
ATOM 1997 C CA . ILE A 1 263 ? -18.665 -4.622 9.072 1.00 91.38 263 ILE A CA 1
ATOM 1998 C C . ILE A 1 263 ? -18.167 -3.183 8.853 1.00 91.38 263 ILE A C 1
ATOM 2000 O O . ILE A 1 263 ? -17.048 -2.987 8.392 1.00 91.38 263 ILE A O 1
ATOM 2004 N N . GLY A 1 264 ? -18.945 -2.177 9.273 1.00 89.38 264 GLY A N 1
ATOM 2005 C CA . GLY A 1 264 ? -18.582 -0.759 9.152 1.00 89.38 264 GLY A CA 1
ATOM 2006 C C . GLY A 1 264 ? -17.422 -0.301 10.046 1.00 89.38 264 GLY A C 1
ATOM 2007 O O . GLY A 1 264 ? -16.876 0.772 9.817 1.00 89.38 264 GLY A O 1
ATOM 2008 N N . PHE A 1 265 ? -17.026 -1.098 11.045 1.00 89.56 265 PHE A N 1
ATOM 2009 C CA . PHE A 1 265 ? -15.914 -0.785 11.957 1.00 89.56 265 PHE A CA 1
ATOM 2010 C C . PHE A 1 265 ? -14.637 -1.569 11.638 1.00 89.56 265 PHE A C 1
ATOM 2012 O O . PHE A 1 265 ? -13.615 -1.420 12.315 1.00 89.56 265 PHE A O 1
ATOM 2019 N N . ALA A 1 266 ? -14.695 -2.467 10.661 1.00 89.69 266 ALA A N 1
ATOM 2020 C CA . ALA A 1 266 ? -13.580 -3.324 10.314 1.00 89.69 266 ALA A CA 1
ATOM 2021 C C . ALA A 1 266 ? -12.728 -2.715 9.206 1.00 89.69 266 ALA A C 1
ATOM 2023 O O . ALA A 1 266 ? -13.230 -2.032 8.316 1.00 89.69 266 ALA A O 1
ATOM 2024 N N . ASP A 1 267 ? -11.429 -3.004 9.252 1.00 90.69 267 ASP A N 1
ATOM 2025 C CA . ASP A 1 267 ? -10.555 -2.706 8.127 1.00 90.69 267 ASP A CA 1
ATOM 2026 C C . ASP A 1 267 ? -10.847 -3.711 7.006 1.00 90.69 267 ASP A C 1
ATOM 2028 O O . ASP A 1 267 ? -10.544 -4.903 7.113 1.00 90.69 267 ASP A O 1
ATOM 2032 N N . LEU A 1 268 ? -11.478 -3.224 5.938 1.00 86.25 268 LEU A N 1
ATOM 2033 C CA . LEU A 1 268 ? -11.839 -4.036 4.780 1.00 86.25 268 LEU A CA 1
ATOM 2034 C C . LEU A 1 268 ? -10.622 -4.648 4.091 1.00 86.25 268 LEU A C 1
ATOM 2036 O O . LEU A 1 268 ? -10.749 -5.727 3.515 1.00 86.25 268 LEU A O 1
ATOM 2040 N N . GLN A 1 269 ? -9.462 -3.988 4.152 1.00 87.12 269 GLN A N 1
ATOM 2041 C CA . GLN A 1 269 ? -8.236 -4.518 3.570 1.00 87.12 269 GLN A CA 1
ATOM 2042 C C . GLN A 1 269 ? -7.808 -5.780 4.322 1.00 87.12 269 GLN A C 1
ATOM 2044 O O . GLN A 1 269 ? -7.569 -6.809 3.701 1.00 87.12 269 GLN A O 1
ATOM 2049 N N . MET A 1 270 ? -7.834 -5.742 5.657 1.00 90.75 270 MET A N 1
ATOM 2050 C CA . MET A 1 270 ? -7.520 -6.902 6.493 1.00 90.75 270 MET A CA 1
ATOM 2051 C C . MET A 1 270 ? -8.486 -8.069 6.240 1.00 90.75 270 MET A C 1
ATOM 2053 O O . MET A 1 270 ? -8.051 -9.211 6.107 1.00 90.75 270 MET A O 1
ATOM 2057 N N . LEU A 1 271 ? -9.794 -7.803 6.148 1.00 90.31 271 LEU A N 1
ATOM 2058 C CA . LEU A 1 271 ? -10.775 -8.854 5.847 1.00 90.31 271 LEU A CA 1
ATOM 2059 C C . LEU A 1 271 ? -10.549 -9.449 4.457 1.00 90.31 271 LEU A C 1
ATOM 2061 O O . LEU A 1 271 ? -10.599 -10.666 4.293 1.00 90.31 271 LEU A O 1
ATOM 2065 N N . ALA A 1 272 ? -10.280 -8.604 3.462 1.00 87.62 272 ALA A N 1
ATOM 2066 C CA . ALA A 1 272 ? -9.977 -9.059 2.116 1.00 87.62 272 ALA A CA 1
ATOM 2067 C C . ALA A 1 272 ? -8.688 -9.883 2.065 1.00 87.62 272 ALA A C 1
ATOM 2069 O O . ALA A 1 272 ? -8.647 -10.860 1.328 1.00 87.62 272 ALA A O 1
ATOM 2070 N N . ASP A 1 273 ? -7.672 -9.555 2.863 1.00 86.31 273 ASP A N 1
ATOM 2071 C CA . ASP A 1 273 ? -6.433 -10.328 2.942 1.00 86.31 273 ASP A CA 1
ATOM 2072 C C . ASP A 1 273 ? -6.674 -11.712 3.566 1.00 86.31 273 ASP A C 1
ATOM 2074 O O . ASP A 1 273 ? -6.205 -12.710 3.023 1.00 86.31 273 ASP A O 1
ATOM 2078 N N . VAL A 1 274 ? -7.460 -11.805 4.647 1.00 90.81 274 VAL A N 1
ATOM 2079 C CA . VAL A 1 274 ? -7.837 -13.089 5.278 1.00 90.81 274 VAL A CA 1
ATOM 2080 C C . VAL A 1 274 ? -8.627 -13.964 4.306 1.00 90.81 274 VAL A C 1
ATOM 2082 O O . VAL A 1 274 ? -8.338 -15.150 4.136 1.00 90.81 274 VAL A O 1
ATOM 2085 N N . VAL A 1 275 ? -9.598 -13.367 3.616 1.00 90.00 275 VAL A N 1
ATOM 2086 C CA . VAL A 1 275 ? -10.394 -14.069 2.609 1.00 90.00 275 VAL A CA 1
ATOM 2087 C C . VAL A 1 275 ? -9.519 -14.478 1.421 1.00 90.00 275 VAL A C 1
ATOM 2089 O O . VAL A 1 275 ? -9.600 -15.617 0.963 1.00 90.00 275 VAL A O 1
ATOM 2092 N N . ALA A 1 276 ? -8.630 -13.605 0.953 1.00 86.75 276 ALA A N 1
ATOM 2093 C CA . ALA A 1 276 ? -7.740 -13.891 -0.164 1.00 86.75 276 ALA A CA 1
ATOM 2094 C C . ALA A 1 276 ? -6.743 -15.010 0.138 1.00 86.75 276 ALA A C 1
ATOM 2096 O O . ALA A 1 276 ? -6.537 -15.863 -0.720 1.00 86.75 276 ALA A O 1
ATOM 2097 N N . GLN A 1 277 ? -6.176 -15.042 1.349 1.00 83.88 277 GLN A N 1
ATOM 2098 C CA . GLN A 1 277 ? -5.262 -16.100 1.800 1.00 83.88 277 GLN A CA 1
ATOM 2099 C C . GLN A 1 277 ? -5.911 -17.486 1.759 1.00 83.88 277 GLN A C 1
ATOM 2101 O O . GLN A 1 277 ? -5.230 -18.480 1.520 1.00 83.88 277 GLN A O 1
ATOM 2106 N N . SER A 1 278 ? -7.225 -17.551 1.977 1.00 83.44 278 SER A N 1
ATOM 2107 C CA . SER A 1 278 ? -7.991 -18.794 1.862 1.00 83.44 278 SER A CA 1
ATOM 2108 C C . SER A 1 278 ? -8.464 -19.081 0.432 1.00 83.44 278 SER A C 1
ATOM 2110 O O . SER A 1 278 ? -8.719 -20.228 0.072 1.00 83.44 278 SER A O 1
ATOM 2112 N N . SER A 1 279 ? -8.594 -18.045 -0.400 1.00 85.00 279 SER A N 1
ATOM 2113 C CA . SER A 1 279 ? -9.133 -18.181 -1.747 1.00 85.00 279 SER A CA 1
ATOM 2114 C C . SER A 1 279 ? -8.106 -18.785 -2.700 1.00 85.00 279 SER A C 1
ATOM 2116 O O . SER A 1 279 ? -6.908 -18.512 -2.639 1.00 85.00 279 SER A O 1
ATOM 2118 N N . LYS A 1 280 ? -8.592 -19.600 -3.631 1.00 78.31 280 LYS A N 1
ATOM 2119 C CA . LYS A 1 280 ? -7.768 -20.228 -4.661 1.00 78.31 280 LYS A CA 1
ATOM 2120 C C . LYS A 1 280 ? -8.210 -19.677 -6.002 1.00 78.31 280 LYS A C 1
ATOM 2122 O O . LYS A 1 280 ? -9.395 -19.720 -6.332 1.00 78.31 280 LYS A O 1
ATOM 2127 N N . CYS A 1 281 ? -7.267 -19.195 -6.811 1.00 76.25 281 CYS A N 1
ATOM 2128 C CA . CYS A 1 281 ? -7.582 -18.909 -8.204 1.00 76.25 281 CYS A CA 1
ATOM 2129 C C . CYS A 1 281 ? -7.809 -20.238 -8.941 1.00 76.25 281 CYS A C 1
ATOM 2131 O O . CYS A 1 281 ? -6.868 -20.859 -9.440 1.00 76.25 281 CYS A O 1
ATOM 2133 N N . SER A 1 282 ? -9.070 -20.669 -9.036 1.00 69.00 282 SER A N 1
ATOM 2134 C CA . SER A 1 282 ? -9.492 -21.590 -10.087 1.00 69.00 282 SER A CA 1
ATOM 2135 C C . SER A 1 282 ? -9.243 -20.860 -11.404 1.00 69.00 282 SER A C 1
ATOM 2137 O O . SER A 1 282 ? -9.942 -19.900 -11.716 1.00 69.00 282 SER A O 1
ATOM 2139 N N . GLY A 1 283 ? -8.194 -21.245 -12.136 1.00 71.31 283 GLY A N 1
ATOM 2140 C CA . GLY A 1 283 ? -7.840 -20.637 -13.421 1.00 71.31 283 GLY A CA 1
ATOM 2141 C C . GLY A 1 283 ? -8.990 -20.680 -14.444 1.00 71.31 283 GLY A C 1
ATOM 2142 O O . GLY A 1 283 ? -10.098 -21.105 -14.119 1.00 71.31 283 GLY A O 1
ATOM 2143 N N . PRO A 1 284 ? -8.756 -20.266 -15.702 1.00 66.50 284 PRO A N 1
ATOM 2144 C CA . PRO A 1 284 ? -9.792 -20.250 -16.732 1.00 66.50 284 PRO A CA 1
ATOM 2145 C C . PRO A 1 284 ? -10.456 -21.630 -16.852 1.00 66.50 284 PRO A C 1
ATOM 2147 O O . PRO A 1 284 ? -9.884 -22.558 -17.425 1.00 66.50 284 PRO A O 1
ATOM 2150 N N . ARG A 1 285 ? -11.651 -21.795 -16.270 1.00 62.50 285 ARG A N 1
ATOM 2151 C CA . ARG A 1 285 ? -12.404 -23.038 -16.406 1.00 62.50 285 ARG A CA 1
ATOM 2152 C C . ARG A 1 285 ? -12.961 -23.038 -17.816 1.00 62.50 285 ARG A C 1
ATOM 2154 O O . ARG A 1 285 ? -13.868 -22.271 -18.130 1.00 62.50 285 ARG A O 1
ATOM 2161 N N . ILE A 1 286 ? -12.403 -23.894 -18.666 1.00 64.56 286 ILE A N 1
ATOM 2162 C CA . ILE A 1 286 ? -13.068 -24.274 -19.907 1.00 64.56 286 ILE A CA 1
ATOM 2163 C C . ILE A 1 286 ? -14.397 -24.886 -19.453 1.00 64.56 286 ILE A C 1
ATOM 2165 O O . ILE A 1 286 ? -14.353 -25.839 -18.668 1.00 64.56 286 ILE A O 1
ATOM 2169 N N . PRO A 1 287 ? -15.562 -24.319 -19.823 1.00 62.47 287 PRO A N 1
ATOM 2170 C CA . PRO A 1 287 ? -16.834 -24.917 -19.456 1.00 62.47 287 PRO A CA 1
ATOM 2171 C C . PRO A 1 287 ? -16.800 -26.360 -19.948 1.00 62.47 287 PRO A C 1
ATOM 2173 O O . PRO A 1 287 ? -16.670 -26.601 -21.149 1.00 62.47 287 PRO A O 1
ATOM 2176 N N . SER A 1 288 ? -16.816 -27.307 -19.002 1.00 56.38 288 SER A N 1
ATOM 2177 C CA . SER A 1 288 ? -16.879 -28.728 -19.328 1.00 56.38 288 SER A CA 1
ATOM 2178 C C . SER A 1 288 ? -18.062 -28.901 -20.277 1.00 56.38 288 SER A C 1
ATOM 2180 O O . SER A 1 288 ? -19.137 -28.377 -19.954 1.00 56.38 288 SER A O 1
ATOM 2182 N N . PRO A 1 289 ? -17.873 -29.511 -21.461 1.00 68.50 289 PRO A N 1
ATOM 2183 C CA . PRO A 1 289 ? -18.934 -29.627 -22.445 1.00 68.50 289 PRO A CA 1
ATOM 2184 C C . PRO A 1 289 ? -20.131 -30.266 -21.754 1.00 68.50 289 PRO A C 1
ATOM 2186 O O . PRO A 1 289 ? -20.047 -31.392 -21.264 1.00 68.50 289 PRO A O 1
ATOM 2189 N N . VAL A 1 290 ? -21.217 -29.498 -21.643 1.00 69.88 290 VAL A N 1
ATOM 2190 C CA . VAL A 1 290 ? -22.456 -29.971 -21.034 1.00 69.88 290 VAL A CA 1
ATOM 2191 C C . VAL A 1 290 ? -22.817 -31.249 -21.791 1.00 69.88 290 VAL A C 1
ATOM 2193 O O . VAL A 1 290 ? -22.874 -31.182 -23.024 1.00 69.88 290 VAL A O 1
ATOM 2196 N N . PRO A 1 291 ? -22.979 -32.410 -21.127 1.00 68.19 291 PRO A N 1
ATOM 2197 C CA . PRO A 1 291 ? -23.376 -33.626 -21.814 1.00 68.19 291 PRO A CA 1
ATOM 2198 C C . PRO A 1 291 ? -24.740 -33.349 -22.436 1.00 68.19 291 PRO A C 1
ATOM 2200 O O . PRO A 1 291 ? -25.756 -33.299 -21.743 1.00 68.19 291 PRO A O 1
ATOM 2203 N N . MET A 1 292 ? -24.744 -33.055 -23.737 1.00 69.69 292 MET A N 1
ATOM 2204 C CA . MET A 1 292 ? -25.980 -32.804 -24.453 1.00 69.69 292 MET A CA 1
ATOM 2205 C C . MET A 1 292 ? -26.816 -34.079 -24.348 1.00 69.69 292 MET A C 1
ATOM 2207 O O . MET A 1 292 ? -26.278 -35.167 -24.584 1.00 69.69 292 MET A O 1
ATOM 2211 N N . PRO A 1 293 ? -28.104 -33.984 -23.978 1.00 65.88 293 PRO A N 1
ATOM 2212 C CA . PRO A 1 293 ? -28.972 -35.146 -23.979 1.00 65.88 293 PRO A CA 1
ATOM 2213 C C . PRO A 1 293 ? -28.953 -35.734 -25.389 1.00 65.88 293 PRO A C 1
ATOM 2215 O O . PRO A 1 293 ? -29.193 -35.025 -26.368 1.00 65.88 293 PRO A O 1
ATOM 2218 N N . ALA A 1 294 ? -28.600 -37.016 -25.486 1.00 59.41 294 ALA A N 1
ATOM 2219 C CA . ALA A 1 294 ? -28.507 -37.764 -26.730 1.00 59.41 294 ALA A CA 1
ATOM 2220 C C . ALA A 1 294 ? -29.900 -37.915 -27.359 1.00 59.41 294 ALA A C 1
ATOM 2222 O O . ALA A 1 294 ? -30.532 -38.964 -27.281 1.00 59.41 294 ALA A O 1
ATOM 2223 N N . MET A 1 295 ? -30.403 -36.849 -27.973 1.00 63.03 295 MET A N 1
ATOM 2224 C CA . MET A 1 295 ? -31.569 -36.908 -28.838 1.00 63.03 295 MET A CA 1
ATOM 2225 C C . MET A 1 295 ? -31.063 -37.280 -30.223 1.00 63.03 295 MET A C 1
ATOM 2227 O O . MET A 1 295 ? -30.493 -36.469 -30.952 1.00 63.03 295 MET A O 1
ATOM 2231 N N . GLY A 1 296 ? -31.183 -38.567 -30.539 1.00 66.44 296 GLY A N 1
ATOM 2232 C CA . GLY A 1 296 ? -30.857 -39.081 -31.855 1.00 66.44 296 GLY A CA 1
ATOM 2233 C C . GLY A 1 296 ? -31.699 -38.392 -32.925 1.00 66.44 296 GLY A C 1
ATOM 2234 O O . GLY A 1 296 ? -32.898 -38.220 -32.739 1.00 66.44 296 GLY A O 1
ATOM 2235 N N . LEU A 1 297 ? -31.067 -38.027 -34.045 1.00 53.47 297 LEU A N 1
ATOM 2236 C CA . LEU A 1 297 ? -31.477 -38.394 -35.407 1.00 53.47 297 LEU A CA 1
ATOM 2237 C C . LEU A 1 297 ? -30.681 -37.605 -36.469 1.00 53.47 297 LEU A C 1
ATOM 2239 O O . LEU A 1 297 ? -30.627 -36.385 -36.473 1.00 53.47 297 LEU A O 1
ATOM 2243 N N . LYS A 1 298 ? -30.116 -38.391 -37.394 1.00 54.72 298 LYS A N 1
ATOM 2244 C CA . LYS A 1 298 ? -29.869 -38.153 -38.831 1.00 54.72 298 LYS A CA 1
ATOM 2245 C C . LYS A 1 298 ? -29.094 -36.895 -39.263 1.00 54.72 298 LYS A C 1
ATOM 2247 O O . LYS A 1 298 ? -29.616 -35.803 -39.434 1.00 54.72 298 LYS A O 1
ATOM 2252 N N . ARG A 1 299 ? -27.830 -37.178 -39.598 1.00 55.56 299 ARG A N 1
ATOM 2253 C CA . ARG A 1 299 ? -26.900 -36.420 -40.447 1.00 55.56 299 ARG A CA 1
ATOM 2254 C C . ARG A 1 299 ? -27.577 -35.846 -41.699 1.00 55.56 299 ARG A C 1
ATOM 2256 O O . ARG A 1 299 ? -28.148 -36.619 -42.465 1.00 55.56 299 ARG A O 1
ATOM 2263 N N . SER A 1 300 ? -27.363 -34.557 -41.969 1.00 54.81 300 SER A N 1
ATOM 2264 C CA . SER A 1 300 ? -26.929 -34.041 -43.281 1.00 54.81 300 SER A CA 1
ATOM 2265 C C . SER A 1 300 ? -26.575 -32.548 -43.210 1.00 54.81 300 SER A C 1
ATOM 2267 O O . SER A 1 300 ? -27.395 -31.734 -42.815 1.00 54.81 300 SER A O 1
ATOM 2269 N N . ALA A 1 301 ? -25.323 -32.259 -43.585 1.00 57.53 301 ALA A N 1
ATOM 2270 C CA . ALA A 1 301 ? -24.781 -31.049 -44.211 1.00 57.53 301 ALA A CA 1
ATOM 2271 C C . ALA A 1 301 ? -25.341 -29.657 -43.836 1.00 57.53 301 ALA A C 1
ATOM 2273 O O . ALA A 1 301 ? -26.393 -29.260 -44.321 1.00 57.53 301 ALA A O 1
ATOM 2274 N N . LEU A 1 302 ? -24.531 -28.873 -43.109 1.00 50.16 302 LEU A N 1
ATOM 2275 C CA . LEU A 1 302 ? -24.035 -27.536 -43.503 1.00 50.16 302 LEU A CA 1
ATOM 2276 C C . LEU A 1 302 ? -23.161 -26.984 -42.366 1.00 50.16 302 LEU A C 1
ATOM 2278 O O . LEU A 1 302 ? -23.641 -26.425 -41.385 1.00 50.16 302 LEU A O 1
ATOM 2282 N N . ALA A 1 303 ? -21.854 -27.207 -42.496 1.00 53.62 303 ALA A N 1
ATOM 2283 C CA . ALA A 1 303 ? -20.826 -26.669 -41.620 1.00 53.62 303 ALA A CA 1
ATOM 2284 C C . ALA A 1 303 ? -20.254 -25.397 -42.258 1.00 53.62 303 ALA A C 1
ATOM 2286 O O . ALA A 1 303 ? -19.425 -25.483 -43.158 1.00 53.62 303 ALA A O 1
ATOM 2287 N N . ALA A 1 304 ? -20.717 -24.231 -41.815 1.00 53.22 304 ALA A N 1
ATOM 2288 C CA . ALA A 1 304 ? -20.024 -22.956 -41.972 1.00 53.22 304 ALA A CA 1
ATOM 2289 C C . ALA A 1 304 ? -20.659 -21.926 -41.025 1.00 53.22 304 ALA A C 1
ATOM 2291 O O . ALA A 1 304 ? -21.879 -21.787 -41.012 1.00 53.22 304 ALA A O 1
ATOM 2292 N N . SER A 1 305 ? -19.816 -21.193 -40.289 1.00 50.50 305 SER A N 1
ATOM 2293 C CA . SER A 1 305 ? -20.135 -19.995 -39.486 1.00 50.50 305 SER A CA 1
ATOM 2294 C C . SER A 1 305 ? -20.521 -20.191 -38.012 1.00 50.50 305 SER A C 1
ATOM 2296 O O . SER A 1 305 ? -21.652 -19.926 -37.627 1.00 50.50 305 SER A O 1
ATOM 2298 N N . THR A 1 306 ? -19.539 -20.497 -37.152 1.00 53.19 306 THR A N 1
ATOM 2299 C CA . THR A 1 306 ? -19.561 -20.120 -35.718 1.00 53.19 306 THR A CA 1
ATOM 2300 C C . THR A 1 306 ? -18.132 -19.914 -35.177 1.00 53.19 306 THR A C 1
ATOM 2302 O O . THR A 1 306 ? -17.645 -20.734 -34.403 1.00 53.19 306 THR A O 1
ATOM 2305 N N . GLU A 1 307 ? -17.420 -18.854 -35.581 1.00 54.00 307 GLU A N 1
ATOM 2306 C CA . GLU A 1 307 ? -16.036 -18.606 -35.103 1.00 54.00 307 GLU A CA 1
ATOM 2307 C C . GLU A 1 307 ? -15.734 -17.152 -34.680 1.00 54.00 307 GLU A C 1
ATOM 2309 O O . GLU A 1 307 ? -14.577 -16.754 -34.635 1.00 54.00 307 GLU A O 1
ATOM 2314 N N . LEU A 1 308 ? -16.737 -16.330 -34.331 1.00 48.38 308 LEU A N 1
ATOM 2315 C CA . LEU A 1 308 ? -16.490 -14.892 -34.091 1.00 48.38 308 LEU A CA 1
ATOM 2316 C C . LEU A 1 308 ? -17.091 -14.252 -32.830 1.00 48.38 308 LEU A C 1
ATOM 2318 O O . LEU A 1 308 ? -17.002 -13.039 -32.694 1.00 48.38 308 LEU A O 1
ATOM 2322 N N . ASP A 1 309 ? -17.598 -15.017 -31.857 1.00 43.84 309 ASP A N 1
ATOM 2323 C CA . ASP A 1 309 ? -17.952 -14.434 -30.545 1.00 43.84 309 ASP A CA 1
ATOM 2324 C C . ASP A 1 309 ? -17.543 -15.322 -29.359 1.00 43.84 309 ASP A C 1
ATOM 2326 O O . ASP A 1 309 ? -18.319 -15.615 -28.452 1.00 43.84 309 ASP A O 1
ATOM 2330 N N . ARG A 1 310 ? -16.281 -15.775 -29.342 1.00 51.75 310 ARG A N 1
ATOM 2331 C CA . ARG A 1 310 ? -15.668 -16.267 -28.098 1.00 51.75 310 ARG A CA 1
ATOM 2332 C C . ARG A 1 310 ? -15.250 -15.064 -27.257 1.00 51.75 310 ARG A C 1
ATOM 2334 O O . ARG A 1 310 ? -14.068 -14.728 -27.194 1.00 51.75 310 ARG A O 1
ATOM 2341 N N . ARG A 1 311 ? -16.216 -14.405 -26.606 1.00 55.91 311 ARG A N 1
ATOM 2342 C CA . ARG A 1 311 ? -15.891 -13.462 -25.527 1.00 55.91 311 ARG A CA 1
ATOM 2343 C C . ARG A 1 311 ? -15.027 -14.208 -24.507 1.00 55.91 311 ARG A C 1
ATOM 2345 O O . ARG A 1 311 ? -15.401 -15.320 -24.122 1.00 55.91 311 ARG A O 1
ATOM 2352 N N . PRO A 1 312 ? -13.877 -13.654 -24.092 1.00 59.38 312 PRO A N 1
ATOM 2353 C CA . PRO A 1 312 ? -13.063 -14.278 -23.063 1.00 59.38 312 PRO A CA 1
ATOM 2354 C C . PRO A 1 312 ? -13.938 -14.464 -21.823 1.00 59.38 312 PRO A C 1
ATOM 2356 O O . PRO A 1 312 ? -14.454 -13.495 -21.269 1.00 59.38 312 PRO A O 1
ATOM 2359 N N . VAL A 1 313 ? -14.165 -15.719 -21.430 1.00 63.34 313 VAL A N 1
ATOM 2360 C CA . VAL A 1 313 ? -14.910 -16.039 -20.212 1.00 63.34 313 VAL A CA 1
ATOM 2361 C C . VAL A 1 313 ? -14.063 -15.531 -19.054 1.00 63.34 313 VAL A C 1
ATOM 2363 O O . VAL A 1 313 ? -12.988 -16.071 -18.790 1.00 63.34 313 VAL A O 1
ATOM 2366 N N . SER A 1 314 ? -14.508 -14.447 -18.416 1.00 64.88 314 SER A N 1
ATOM 2367 C CA . SER A 1 314 ? -13.812 -13.875 -17.269 1.00 64.88 314 SER A CA 1
ATOM 2368 C C . SER A 1 314 ? -13.633 -14.953 -16.195 1.00 64.88 314 SER A C 1
ATOM 2370 O O . SER A 1 314 ? -14.585 -15.690 -15.911 1.00 64.88 314 SER A O 1
ATOM 2372 N N . PRO A 1 315 ? -12.431 -15.083 -15.609 1.00 67.62 315 PRO A N 1
ATOM 2373 C CA . PRO A 1 315 ? -12.203 -16.032 -14.532 1.00 67.62 315 PRO A CA 1
ATOM 2374 C C . PRO A 1 315 ? -13.171 -15.729 -13.384 1.00 67.62 315 PRO A C 1
ATOM 2376 O O . PRO A 1 315 ? -13.272 -14.592 -12.927 1.00 67.62 315 PRO A O 1
ATOM 2379 N N . ARG A 1 316 ? -13.914 -16.748 -12.939 1.00 74.75 316 ARG A N 1
ATOM 2380 C CA . ARG A 1 316 ? -14.763 -16.633 -11.751 1.00 74.75 316 ARG A CA 1
ATOM 2381 C C . ARG A 1 316 ? -13.887 -16.747 -10.516 1.00 74.75 316 ARG A C 1
ATOM 2383 O O . ARG A 1 316 ? -13.217 -17.760 -10.332 1.00 74.75 316 ARG A O 1
ATOM 2390 N N . LEU A 1 317 ? -13.935 -15.728 -9.668 1.00 82.94 317 LEU A N 1
ATOM 2391 C CA . LEU A 1 317 ? -13.276 -15.757 -8.374 1.00 82.94 317 LEU A CA 1
ATOM 2392 C C . LEU A 1 317 ? -14.136 -16.571 -7.396 1.00 82.94 317 LEU A C 1
ATOM 2394 O O . LEU A 1 317 ? -15.250 -16.171 -7.045 1.00 82.94 317 LEU A O 1
ATOM 2398 N N . THR A 1 318 ? -13.628 -17.729 -6.989 1.00 87.69 318 THR A N 1
ATOM 2399 C CA . THR A 1 318 ? -14.196 -18.542 -5.912 1.00 87.69 318 THR A CA 1
ATOM 2400 C C . THR A 1 318 ? -13.400 -18.322 -4.636 1.00 87.69 318 THR A C 1
ATOM 2402 O O . THR A 1 318 ? -12.184 -18.136 -4.657 1.00 87.69 318 THR A O 1
ATOM 2405 N N . VAL A 1 319 ? -14.111 -18.313 -3.519 1.00 90.75 319 VAL A N 1
ATOM 2406 C CA . VAL A 1 319 ? -13.572 -18.068 -2.188 1.00 90.75 319 VAL A CA 1
ATOM 2407 C C . VAL A 1 319 ? -13.804 -19.318 -1.350 1.00 90.75 319 VAL A C 1
ATOM 2409 O O . VAL A 1 319 ? -14.833 -19.977 -1.497 1.00 90.75 319 VAL A O 1
ATOM 2412 N N . ASP A 1 320 ? -12.848 -19.662 -0.495 1.00 92.50 320 ASP A N 1
ATOM 2413 C CA . ASP A 1 320 ? -13.005 -20.764 0.450 1.00 92.50 320 ASP A CA 1
ATOM 2414 C C . ASP A 1 320 ? -13.906 -20.317 1.613 1.00 92.50 320 ASP A C 1
ATOM 2416 O O . ASP A 1 320 ? -13.688 -19.258 2.212 1.00 92.50 320 ASP A O 1
ATOM 2420 N N . GLU A 1 321 ? -14.946 -21.098 1.914 1.00 93.44 321 GLU A N 1
ATOM 2421 C CA . GLU A 1 321 ? -15.896 -20.789 2.989 1.00 93.44 321 GLU A CA 1
ATOM 2422 C C . GLU A 1 321 ? -15.195 -20.623 4.351 1.00 93.44 321 GLU A C 1
ATOM 2424 O O . GLU A 1 321 ? -15.628 -19.829 5.190 1.00 93.44 321 GLU A O 1
ATOM 2429 N N . GLU A 1 322 ? -14.077 -21.320 4.578 1.00 92.62 322 GLU A N 1
ATOM 2430 C CA . GLU A 1 322 ? -13.328 -21.233 5.829 1.00 92.62 322 GLU A CA 1
ATOM 2431 C C . GLU A 1 322 ? -12.727 -19.840 6.055 1.00 92.62 322 GLU A C 1
ATOM 2433 O O . GLU A 1 322 ? -12.798 -19.321 7.171 1.00 92.62 322 GLU A O 1
ATOM 2438 N N . GLY A 1 323 ? -12.217 -19.176 5.013 1.00 91.62 323 GLY A N 1
ATOM 2439 C CA . GLY A 1 323 ? -11.698 -17.815 5.163 1.00 91.62 323 GLY A CA 1
ATOM 2440 C C . GLY A 1 323 ? -12.785 -16.776 5.395 1.00 91.62 323 GLY A C 1
ATOM 2441 O O . GLY A 1 323 ? -12.571 -15.822 6.142 1.00 91.62 323 GLY A O 1
ATOM 2442 N N . VAL A 1 324 ? -13.978 -16.979 4.828 1.00 94.50 324 VAL A N 1
ATOM 2443 C CA . VAL A 1 324 ? -15.145 -16.132 5.127 1.00 94.50 324 VAL A CA 1
ATOM 2444 C C . VAL A 1 324 ? -15.556 -16.304 6.587 1.00 94.50 324 VAL A C 1
ATOM 2446 O O . VAL A 1 324 ? -15.771 -15.318 7.292 1.00 94.50 324 VAL A O 1
ATOM 2449 N N . ARG A 1 325 ? -15.583 -17.546 7.082 1.00 94.75 325 ARG A N 1
ATOM 2450 C CA . ARG A 1 325 ? -15.870 -17.846 8.489 1.00 94.75 325 ARG A CA 1
ATOM 2451 C C . ARG A 1 325 ? -14.824 -17.242 9.430 1.00 94.75 325 ARG A C 1
ATOM 2453 O O . ARG A 1 325 ? -15.193 -16.670 10.452 1.00 94.75 325 ARG A O 1
ATOM 2460 N N . ALA A 1 326 ? -13.541 -17.309 9.073 1.00 93.31 326 ALA A N 1
ATOM 2461 C CA . ALA A 1 326 ? -12.460 -16.679 9.831 1.00 93.31 326 ALA A CA 1
ATOM 2462 C C . ALA A 1 326 ? -12.614 -15.149 9.882 1.00 93.31 326 ALA A C 1
ATOM 2464 O O . ALA A 1 326 ? -12.498 -14.545 10.947 1.00 93.31 326 ALA A O 1
ATOM 2465 N N . ALA A 1 327 ? -12.956 -14.520 8.756 1.00 94.31 327 ALA A N 1
ATOM 2466 C CA . ALA A 1 327 ? -13.233 -13.089 8.692 1.00 94.31 327 ALA A CA 1
ATOM 2467 C C . ALA A 1 327 ? -14.446 -12.689 9.561 1.00 94.31 327 ALA A C 1
ATOM 2469 O O . ALA A 1 327 ? -14.372 -11.715 10.311 1.00 94.31 327 ALA A O 1
ATOM 2470 N N . LEU A 1 328 ? -15.533 -13.470 9.547 1.00 94.81 328 LEU A N 1
ATOM 2471 C CA . LEU A 1 328 ? -16.691 -13.267 10.431 1.00 94.81 328 LEU A CA 1
ATOM 2472 C C . LEU A 1 328 ? -16.337 -13.441 11.919 1.00 94.81 328 LEU A C 1
ATOM 2474 O O . LEU A 1 328 ? -16.827 -12.691 12.768 1.00 94.81 328 LEU A O 1
ATOM 2478 N N . ALA A 1 329 ? -15.454 -14.387 12.246 1.00 93.75 329 ALA A N 1
ATOM 2479 C CA . ALA A 1 329 ? -14.964 -14.571 13.609 1.00 93.75 329 ALA A CA 1
ATOM 2480 C C . ALA A 1 329 ? -14.164 -13.349 14.094 1.00 93.75 329 ALA A C 1
ATOM 2482 O O . ALA A 1 329 ? -14.384 -12.888 15.214 1.00 93.75 329 ALA A O 1
ATOM 2483 N N . LEU A 1 330 ? -13.317 -12.752 13.243 1.00 92.69 330 LEU A N 1
ATOM 2484 C CA . LEU A 1 330 ? -12.605 -11.504 13.561 1.00 92.69 330 LEU A CA 1
ATOM 2485 C C . LEU A 1 330 ? -13.571 -10.339 13.825 1.00 92.69 330 LEU A C 1
ATOM 2487 O O . LEU A 1 330 ? -13.357 -9.541 14.741 1.00 92.69 330 LEU A O 1
ATOM 2491 N N . LEU A 1 331 ? -14.662 -10.261 13.059 1.00 92.69 331 LEU A N 1
ATOM 2492 C CA . LEU A 1 331 ? -15.715 -9.261 13.258 1.00 92.69 331 LEU A CA 1
ATOM 2493 C C . LEU A 1 331 ? -16.496 -9.453 14.568 1.00 92.69 331 LEU A C 1
ATOM 2495 O O . LEU A 1 331 ? -16.992 -8.473 15.138 1.00 92.69 331 LEU A O 1
ATOM 2499 N N . SER A 1 332 ? -16.602 -10.695 15.041 1.00 92.81 332 SER A N 1
ATOM 2500 C CA . SER A 1 332 ? -17.286 -11.052 16.287 1.00 92.81 332 SER A CA 1
ATOM 2501 C C . SER A 1 332 ? -16.395 -10.834 17.517 1.00 92.81 332 SER A C 1
ATOM 2503 O O . SER A 1 332 ? -16.830 -10.213 18.489 1.00 92.81 332 SER A O 1
ATOM 2505 N N . GLY A 1 333 ? -15.132 -11.271 17.460 1.00 86.06 333 GLY A N 1
ATOM 2506 C CA . GLY A 1 333 ? -14.197 -11.256 18.593 1.00 86.06 333 GLY A CA 1
ATOM 2507 C C . GLY A 1 333 ? -13.751 -9.860 19.037 1.00 86.06 333 GLY A C 1
ATOM 2508 O O . GLY A 1 333 ? -13.481 -9.638 20.215 1.00 86.06 333 GLY A O 1
ATOM 2509 N N . ARG A 1 334 ? -13.764 -8.864 18.140 1.00 67.44 334 ARG A N 1
ATOM 2510 C CA . ARG A 1 334 ? -13.341 -7.484 18.463 1.00 67.44 334 ARG A CA 1
ATOM 2511 C C . ARG A 1 334 ? -14.177 -6.822 19.570 1.00 67.44 334 ARG A C 1
ATOM 2513 O O . ARG A 1 334 ? -13.731 -5.862 20.197 1.00 67.44 334 ARG A O 1
ATOM 2520 N N . ARG A 1 335 ? -15.392 -7.323 19.822 1.00 60.22 335 ARG A N 1
ATOM 2521 C CA . ARG A 1 335 ? -16.283 -6.815 20.874 1.00 60.22 335 ARG A CA 1
ATOM 2522 C C . ARG A 1 335 ? -15.887 -7.298 22.268 1.00 60.22 335 ARG A C 1
ATOM 2524 O O . ARG A 1 335 ? -16.129 -6.572 23.227 1.00 60.22 335 ARG A O 1
ATOM 2531 N N . GLU A 1 336 ? -15.299 -8.483 22.391 1.00 60.31 336 GLU A N 1
ATOM 2532 C CA . GLU A 1 336 ? -14.851 -8.993 23.692 1.00 60.31 336 GLU A CA 1
ATOM 2533 C C . GLU A 1 336 ? -13.641 -8.192 24.178 1.00 60.31 336 GLU A C 1
ATOM 2535 O O . GLU A 1 336 ? -13.664 -7.683 25.294 1.00 60.31 336 GLU A O 1
ATOM 2540 N N . SER A 1 337 ? -12.693 -7.892 23.283 1.00 56.91 337 SER A N 1
ATOM 2541 C CA . SER A 1 337 ? -11.543 -7.034 23.596 1.00 56.91 337 SER A CA 1
ATOM 2542 C C . SER A 1 337 ? -11.907 -5.583 23.942 1.00 56.91 337 SER A C 1
ATOM 2544 O O . SER A 1 337 ? -11.157 -4.921 24.645 1.00 56.91 337 SER A O 1
ATOM 2546 N N . LEU A 1 338 ? -13.041 -5.061 23.455 1.00 57.12 338 LEU A N 1
ATOM 2547 C CA . LEU A 1 338 ? -13.493 -3.697 23.781 1.00 57.12 338 LEU A CA 1
ATOM 2548 C C . LEU A 1 338 ? -14.287 -3.621 25.091 1.00 57.12 338 LEU A C 1
ATOM 2550 O O . LEU A 1 338 ? -14.374 -2.546 25.675 1.00 57.12 338 LEU A O 1
ATOM 2554 N N . LYS A 1 339 ? -14.862 -4.735 25.559 1.00 58.97 339 LYS A N 1
ATOM 2555 C CA . LYS A 1 339 ? -15.552 -4.794 26.855 1.00 58.97 339 LYS A CA 1
ATOM 2556 C C . LYS A 1 339 ? -14.597 -4.947 28.035 1.00 58.97 339 LYS A C 1
ATOM 2558 O O . LYS A 1 339 ? -14.978 -4.576 29.131 1.00 58.97 339 LYS A O 1
ATOM 2563 N N . GLU A 1 340 ? -13.393 -5.478 27.828 1.00 55.53 340 GLU A N 1
ATOM 2564 C CA . GLU A 1 340 ? -12.375 -5.553 28.891 1.00 55.53 340 GLU A CA 1
ATOM 2565 C C . GLU A 1 340 ? -11.645 -4.224 29.133 1.00 55.53 340 GLU A C 1
ATOM 2567 O O . GLU A 1 340 ? -10.979 -4.066 30.150 1.00 55.53 340 GLU A O 1
ATOM 2572 N N . VAL A 1 341 ? -11.768 -3.260 28.215 1.00 55.69 341 VAL A N 1
ATOM 2573 C CA . VAL A 1 341 ? -11.077 -1.959 28.291 1.00 55.69 341 VAL A CA 1
ATOM 2574 C C . VAL A 1 341 ? -12.014 -0.834 28.769 1.00 55.69 341 VAL A C 1
ATOM 2576 O O . VAL A 1 341 ? -11.593 0.317 28.865 1.00 55.69 341 VAL A O 1
ATOM 2579 N N . SER A 1 342 ? -13.277 -1.142 29.083 1.00 46.66 342 SER A N 1
ATOM 2580 C CA . SER A 1 342 ? -14.289 -0.167 29.511 1.00 46.66 342 SER A CA 1
ATOM 2581 C C . SER A 1 342 ? -14.913 -0.532 30.846 1.00 46.66 342 SER A C 1
ATOM 2583 O O . SER A 1 342 ? -15.348 0.430 31.516 1.00 46.66 342 SER A O 1
#